Protein 5X9K (pdb70)

Radius of gyration: 19.54 Å; Cα contacts (8 Å, |Δi|>4): 612; chains: 2; bounding box: 58×43×47 Å

Secondary structure (DSSP, 8-state):
-PPPHHHHHHHHHHHHHGGGG--SHHHHTTEEEEEEEEEES--TTS-SEEEHHHHHHHHHHHHHHEEEEEEEEPTT-PPEEETTTTEEEEEEEEEEEETTEEEEEEEEEEEEEPTTSSSEEEEEEEE-HHHHHHHHHHHHHHHHHH-/---HHHHHHHHHHHHHHGGG--SHHHHTTEEEEEEEEEE-GGG---S-EEHHHHHHHHHHHHHHBSS-EEEEPTT---EEETTTTEEEEEEEEEEEETTEEEEEEEEEEEEEPTTSSSEEEEEEEE------TTS--GGGTTS---

Solvent-accessible surface area: 14490 Å² total; per-residue (Å²): 224,96,6,64,74,113,88,0,51,71,10,0,67,66,0,4,38,20,11,46,116,28,58,18,89,21,5,11,74,47,1,10,119,96,4,37,8,80,23,17,4,48,30,113,87,62,79,34,88,51,75,48,159,101,0,74,68,85,13,82,18,33,106,94,47,16,161,71,9,72,8,145,34,47,149,76,21,150,37,5,7,0,75,101,27,45,26,0,2,2,10,0,34,0,85,0,57,5,66,21,37,134,17,86,8,10,25,0,4,18,0,38,0,9,125,127,13,77,50,0,41,20,3,15,37,0,1,2,2,24,37,76,57,54,41,27,133,107,19,125,65,52,102,86,87,183,174,163,4,70,68,95,74,0,32,83,20,0,72,61,1,6,42,12,9,49,118,24,56,14,95,21,6,6,72,65,3,10,123,88,1,36,4,54,5,5,0,64,52,76,68,64,70,52,117,17,78,48,146,96,0,95,67,75,15,76,35,40,94,84,62,16,153,53,5,54,17,114,44,40,147,68,27,121,39,4,7,0,71,109,30,48,30,0,1,3,13,0,30,0,54,0,58,5,108,51,22,72,33,79,20,9,27,0,5,11,0,44,0,19,129,121,5,76,48,0,61,10,0,2,25,0,9,12,4,20,108,65,64,72,100,8,28,31,117,89,11,132,193,57,87,151,109

Structure (mmCIF, N/CA/C/O backbone):
data_5X9K
#
_entry.id   5X9K
#
_cell.length_a   50.589
_cell.length_b   37.423
_cell.length_c   74.777
_cell.angle_alpha   90.00
_cell.angle_beta   107.45
_cell.angle_gamma   90.00
#
_symmetry.space_group_name_H-M   'P 1 21 1'
#
loop_
_entity.id
_entity.type
_entity.pdbx_description
1 polymer 'Austinol synthesis protein H'
2 water water
#
loop_
_atom_site.group_PDB
_atom_site.id
_atom_site.type_symbol
_atom_site.label_atom_id
_atom_site.label_alt_id
_atom_site.label_comp_id
_atom_site.label_asym_id
_atom_site.label_entity_id
_atom_site.label_seq_id
_atom_site.pdbx_PDB_ins_code
_atom_site.Cartn_x
_atom_site.Cartn_y
_atom_site.Cartn_z
_atom_site.occupancy
_atom_site.B_iso_or_equiv
_atom_site.auth_seq_id
_atom_site.auth_comp_id
_atom_site.auth_asym_id
_atom_site.auth_atom_id
_atom_site.pdbx_PDB_model_num
ATOM 1 N N . MET A 1 22 ? 5.810 2.808 70.917 1.00 42.15 1 MET A N 1
ATOM 2 C CA . MET A 1 22 ? 5.808 4.166 70.380 1.00 38.01 1 MET A CA 1
ATOM 3 C C . MET A 1 22 ? 7.084 4.465 69.600 1.00 35.68 1 MET A C 1
ATOM 4 O O . MET A 1 22 ? 8.189 4.193 70.072 1.00 29.26 1 MET A O 1
ATOM 9 N N . PRO A 1 23 ? 6.935 5.031 68.409 1.00 37.39 2 PRO A N 1
ATOM 10 C CA . PRO A 1 23 ? 8.105 5.333 67.578 1.00 32.09 2 PRO A CA 1
ATOM 11 C C . PRO A 1 23 ? 8.945 6.425 68.225 1.00 28.26 2 PRO A C 1
ATOM 12 O O . PRO A 1 23 ? 8.435 7.200 69.049 1.00 27.85 2 PRO A O 1
ATOM 16 N N . PRO A 1 24 ? 10.235 6.503 67.892 1.00 27.41 3 PRO A N 1
ATOM 17 C CA . PRO A 1 24 ? 11.068 7.562 68.472 1.00 24.32 3 PRO A CA 1
ATOM 18 C C . PRO A 1 24 ? 10.555 8.939 68.091 1.00 21.61 3 PRO A C 1
ATOM 19 O O . PRO A 1 24 ? 10.089 9.166 66.973 1.00 22.97 3 PRO A O 1
ATOM 23 N N . THR A 1 25 ? 10.635 9.859 69.036 1.00 21.22 4 THR A N 1
ATOM 24 C CA . THR A 1 25 ? 10.294 11.239 68.756 1.00 22.34 4 THR A CA 1
ATOM 25 C C . THR A 1 25 ? 11.452 11.927 68.048 1.00 22.67 4 THR A C 1
ATOM 26 O O . THR A 1 25 ? 12.581 11.427 68.015 1.00 21.39 4 THR A O 1
ATOM 30 N N . ARG A 1 26 ? 11.161 13.116 67.517 1.00 22.79 5 ARG A N 1
ATOM 31 C CA . ARG A 1 26 ? 12.191 13.947 66.903 1.00 23.26 5 ARG A CA 1
ATOM 32 C C . ARG A 1 26 ? 13.368 14.150 67.858 1.00 24.31 5 ARG A C 1
ATOM 33 O O . ARG A 1 26 ? 14.532 13.984 67.474 1.00 24.09 5 ARG A O 1
ATOM 41 N N . ASP A 1 27 ? 13.070 14.460 69.125 1.00 23.95 6 ASP A N 1
ATOM 42 C CA . ASP A 1 27 ? 14.110 14.654 70.134 1.00 24.47 6 ASP A CA 1
ATOM 43 C C . ASP A 1 27 ? 14.888 13.373 70.410 1.00 21.24 6 ASP A C 1
ATOM 44 O O . ASP A 1 27 ? 16.116 13.410 70.572 1.00 19.56 6 ASP A O 1
ATOM 49 N N . GLU A 1 28 ? 14.195 12.230 70.492 1.00 19.82 7 GLU A N 1
ATOM 50 C CA . GLU A 1 28 ? 14.884 10.968 70.748 1.00 20.17 7 GLU A CA 1
ATOM 51 C C . GLU A 1 28 ? 15.798 10.592 69.592 1.00 20.01 7 GLU A C 1
ATOM 52 O O . GLU A 1 28 ? 16.905 10.070 69.806 1.00 18.61 7 GLU A O 1
ATOM 58 N N . LEU A 1 29 ? 15.340 10.837 68.361 1.00 18.46 8 LEU A N 1
ATOM 59 C CA . LEU A 1 29 ? 16.164 10.568 67.189 1.00 17.00 8 LEU A CA 1
ATOM 60 C C . LEU A 1 29 ? 17.450 11.379 67.215 1.00 18.71 8 LEU A C 1
ATOM 61 O O . LEU A 1 29 ? 18.531 10.852 66.937 1.00 17.86 8 LEU A O 1
ATOM 66 N N . LEU A 1 30 ? 17.343 12.677 67.499 1.00 16.73 9 LEU A N 1
ATOM 67 C CA . LEU A 1 30 ? 18.523 13.537 67.554 1.00 20.44 9 LEU A CA 1
ATOM 68 C C . LEU A 1 30 ? 19.475 13.114 68.666 1.00 19.47 9 LEU A C 1
ATOM 69 O O . LEU A 1 30 ? 20.704 13.201 68.521 1.00 19.02 9 LEU A O 1
ATOM 74 N N . CYS A 1 31 ? 18.919 12.677 69.793 1.00 18.99 10 CYS A N 1
ATOM 75 C CA . CYS A 1 31 ? 19.734 12.247 70.920 1.00 20.86 10 CYS A CA 1
ATOM 76 C C . CYS A 1 31 ? 20.604 11.064 70.530 1.00 17.41 10 CYS A C 1
ATOM 77 O O . CYS A 1 31 ? 21.829 11.086 70.703 1.00 17.63 10 CYS A O 1
ATOM 80 N N . THR A 1 32 ? 19.987 10.033 69.958 1.00 15.59 11 THR A N 1
ATOM 81 C CA . THR A 1 32 ? 20.743 8.851 69.564 1.00 14.94 11 THR A CA 1
ATOM 82 C C . THR A 1 32 ? 21.761 9.178 68.478 1.00 19.45 11 THR A C 1
ATOM 83 O O . THR A 1 32 ? 22.897 8.692 68.516 1.00 16.64 11 THR A O 1
ATOM 87 N N . ALA A 1 33 ? 21.375 10.002 67.509 1.00 15.03 12 ALA A N 1
ATOM 88 C CA . ALA A 1 33 ? 22.313 10.347 66.441 1.00 18.03 12 ALA A CA 1
ATOM 89 C C . ALA A 1 33 ? 23.528 11.078 66.995 1.00 15.70 12 ALA A C 1
ATOM 90 O O . ALA A 1 33 ? 24.674 10.776 66.633 1.00 20.01 12 ALA A O 1
ATOM 92 N N . LEU A 1 34 ? 23.300 12.055 67.871 1.00 18.26 13 LEU A N 1
ATOM 93 C CA . LEU A 1 34 ? 24.411 12.843 68.374 1.00 21.51 13 LEU A CA 1
ATOM 94 C C . LEU A 1 34 ? 25.222 12.105 69.431 1.00 19.69 13 LEU A C 1
ATOM 95 O O . LEU A 1 34 ? 26.408 12.412 69.589 1.00 18.06 13 LEU A O 1
ATOM 100 N N . ASN A 1 35 ? 24.627 11.132 70.143 1.00 17.99 14 ASN A N 1
ATOM 101 C CA . ASN A 1 35 ? 25.435 10.242 70.979 1.00 18.72 14 ASN A CA 1
ATOM 102 C C . ASN A 1 35 ? 26.347 9.368 70.123 1.00 21.46 14 ASN A C 1
ATOM 103 O O . ASN A 1 35 ? 27.510 9.131 70.481 1.00 22.16 14 ASN A O 1
ATOM 108 N N . PHE A 1 36 ? 25.828 8.865 69.001 1.00 18.03 15 PHE A N 1
ATOM 109 C CA . PHE A 1 36 ? 26.661 8.125 68.052 1.00 18.40 15 PHE A CA 1
ATOM 110 C C . PHE A 1 36 ? 27.835 8.969 67.579 1.00 18.31 15 PHE A C 1
ATOM 111 O O . PHE A 1 36 ? 28.989 8.521 67.598 1.00 16.22 15 PHE A O 1
ATOM 119 N N . VAL A 1 37 ? 27.553 10.211 67.174 1.00 18.68 16 VAL A N 1
ATOM 120 C CA . VAL A 1 37 ? 28.580 11.115 66.655 1.00 17.54 16 VAL A CA 1
ATOM 121 C C . VAL A 1 37 ? 29.628 11.419 67.721 1.00 21.58 16 VAL A C 1
ATOM 122 O O . VAL A 1 37 ? 30.833 11.482 67.433 1.00 18.98 16 VAL A O 1
ATOM 126 N N . GLY A 1 38 ? 29.193 11.602 68.969 1.00 18.53 17 GLY A N 1
ATOM 127 C CA . GLY A 1 38 ? 30.102 11.872 70.060 1.00 21.93 17 GLY A CA 1
ATOM 128 C C . GLY A 1 38 ? 31.014 10.720 70.432 1.00 21.78 17 GLY A C 1
ATOM 129 O O . GLY A 1 38 ? 32.020 10.958 71.108 1.00 23.28 17 GLY A O 1
ATOM 130 N N . GLN A 1 39 ? 30.706 9.488 70.010 1.00 19.67 18 GLN A N 1
ATOM 131 C CA . GLN A 1 39 ? 31.567 8.357 70.361 1.00 24.31 18 GLN A CA 1
ATOM 132 C C . GLN A 1 39 ? 32.900 8.374 69.620 1.00 23.57 18 GLN A C 1
ATOM 133 O O . GLN A 1 39 ? 33.868 7.764 70.088 1.00 19.15 18 GLN A O 1
ATOM 139 N N . PHE A 1 40 ? 32.970 9.028 68.462 1.00 20.93 19 PHE A N 1
ATOM 140 C CA . PHE A 1 40 ? 34.195 8.972 67.673 1.00 19.65 19 PHE A CA 1
ATOM 141 C C . PHE A 1 40 ? 35.380 9.565 68.429 1.00 22.42 19 PHE A C 1
ATOM 142 O O . PHE A 1 40 ? 36.522 9.117 68.248 1.00 22.84 19 PHE A O 1
ATOM 150 N N . ALA A 1 41 ? 35.133 10.572 69.265 1.00 19.92 20 ALA A N 1
ATOM 151 C CA . ALA A 1 41 ? 36.213 11.252 69.970 1.00 22.19 20 ALA A CA 1
ATOM 152 C C . ALA A 1 41 ? 36.883 10.373 71.015 1.00 25.01 20 ALA A C 1
ATOM 153 O O . ALA A 1 41 ? 37.986 10.704 71.463 1.00 20.59 20 ALA A O 1
ATOM 155 N N . LYS A 1 42 ? 36.275 9.247 71.382 1.00 21.80 21 LYS A N 1
ATOM 156 C CA . LYS A 1 42 ? 36.880 8.399 72.391 1.00 22.88 21 LYS A CA 1
ATOM 157 C C . LYS A 1 42 ? 38.065 7.624 71.840 1.00 25.88 21 LYS A C 1
ATOM 158 O O . LYS A 1 42 ? 38.902 7.170 72.625 1.00 23.03 21 LYS A O 1
ATOM 164 N N . LEU A 1 43 ? 38.157 7.488 70.513 1.00 23.11 22 LEU A N 1
ATOM 165 C CA . LEU A 1 43 ? 39.251 6.787 69.847 1.00 23.95 22 LEU A CA 1
ATOM 166 C C . LEU A 1 43 ? 39.502 5.425 70.481 1.00 28.43 22 LEU A C 1
ATOM 167 O O . LEU A 1 43 ? 40.647 5.006 70.662 1.00 26.20 22 LEU A O 1
ATOM 172 N N . ASP A 1 44 ? 38.413 4.720 70.809 1.00 26.40 23 ASP A N 1
ATOM 173 C CA . ASP A 1 44 ? 38.491 3.462 71.543 1.00 24.89 23 ASP A CA 1
ATOM 174 C C . ASP A 1 44 ? 37.928 2.288 70.750 1.00 29.47 23 ASP A C 1
ATOM 175 O O . ASP A 1 44 ? 37.777 1.191 71.311 1.00 27.49 23 ASP A O 1
ATOM 180 N N . VAL A 1 45 ? 37.591 2.505 69.472 1.00 26.61 24 VAL A N 1
ATOM 181 C CA . VAL A 1 45 ? 37.066 1.499 68.545 1.00 26.38 24 VAL A CA 1
ATOM 182 C C . VAL A 1 45 ? 35.636 1.091 68.896 1.00 24.29 24 VAL A C 1
ATOM 183 O O . VAL A 1 45 ? 34.726 1.190 68.066 1.00 25.75 24 VAL A O 1
ATOM 187 N N . GLU A 1 46 ? 35.432 0.615 70.123 1.00 26.61 25 GLU A N 1
ATOM 188 C CA . GLU A 1 46 ? 34.204 -0.106 70.436 1.00 23.95 25 GLU A CA 1
ATOM 189 C C . GLU A 1 46 ? 33.023 0.802 70.751 1.00 24.00 25 GLU A C 1
ATOM 190 O O . GLU A 1 46 ? 31.873 0.388 70.578 1.00 23.94 25 GLU A O 1
ATOM 196 N N . SER A 1 47 ? 33.262 2.014 71.245 1.00 24.39 26 SER A N 1
ATOM 197 C CA . SER A 1 47 ? 32.138 2.857 71.630 1.00 25.01 26 SER A CA 1
ATOM 198 C C . SER A 1 47 ? 31.288 3.235 70.425 1.00 26.30 26 SER A C 1
ATOM 199 O O . SER A 1 47 ? 30.057 3.313 70.530 1.00 26.26 26 SER A O 1
ATOM 202 N N . VAL A 1 48 ? 31.926 3.470 69.275 1.00 24.59 27 VAL A N 1
ATOM 203 C CA . VAL A 1 48 ? 31.188 3.703 68.035 1.00 25.62 27 VAL A CA 1
ATOM 204 C C . VAL A 1 48 ? 30.447 2.442 67.616 1.00 21.81 27 VAL A C 1
ATOM 205 O O . VAL A 1 48 ? 29.246 2.474 67.319 1.00 22.38 27 VAL A O 1
ATOM 209 N N . LEU A 1 49 ? 31.151 1.309 67.599 1.00 22.60 28 LEU A N 1
ATOM 210 C CA . LEU A 1 49 ? 30.526 0.062 67.178 1.00 22.06 28 LEU A CA 1
ATOM 211 C C . LEU A 1 49 ? 29.359 -0.310 68.075 1.00 22.30 28 LEU A C 1
ATOM 212 O O . LEU A 1 49 ? 28.417 -0.960 67.617 1.00 20.15 28 LEU A O 1
ATOM 217 N N . SER A 1 50 ? 29.407 0.068 69.354 1.00 21.03 29 SER A N 1
ATOM 218 C CA . SER A 1 50 ? 28.342 -0.322 70.269 1.00 24.16 29 SER A CA 1
ATOM 219 C C . SER A 1 50 ? 27.041 0.429 70.010 1.00 29.37 29 SER A C 1
ATOM 220 O O . SER A 1 50 ? 25.998 0.038 70.545 1.00 24.89 29 SER A O 1
ATOM 223 N N . PHE A 1 51 ? 27.074 1.487 69.208 1.00 18.95 30 PHE A N 1
ATOM 224 C CA . PHE A 1 51 ? 25.872 2.213 68.830 1.00 23.26 30 PHE A CA 1
ATOM 225 C C . PHE A 1 51 ? 25.314 1.775 67.479 1.00 21.27 30 PHE A C 1
ATOM 226 O O . PHE A 1 51 ? 24.340 2.367 67.005 1.00 22.06 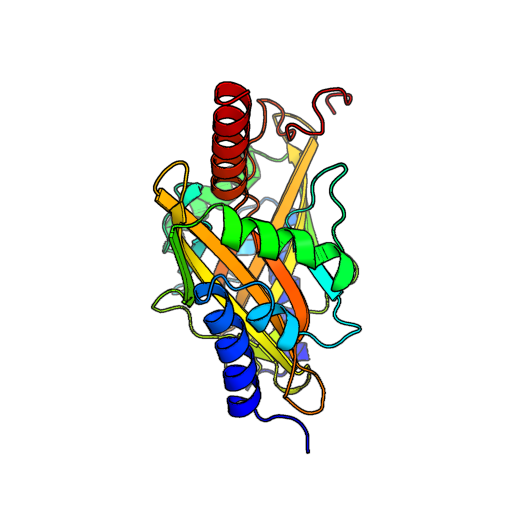30 PHE A O 1
ATOM 234 N N . MET A 1 52 ? 25.899 0.757 66.852 1.00 19.23 31 MET A N 1
ATOM 235 C CA . MET A 1 52 ? 25.417 0.213 65.591 1.00 16.96 31 MET A CA 1
ATOM 236 C C . MET A 1 52 ? 24.757 -1.141 65.844 1.00 21.42 31 MET A C 1
ATOM 237 O O . MET A 1 52 ? 25.316 -1.987 66.554 1.00 19.94 31 MET A O 1
ATOM 242 N N . SER A 1 53 ? 23.551 -1.329 65.306 1.00 18.79 32 SER A N 1
ATOM 243 C CA . SER A 1 53 ? 22.906 -2.625 65.429 1.00 23.37 32 SER A CA 1
ATOM 244 C C . SER A 1 53 ? 23.702 -3.679 64.652 1.00 24.78 32 SER A C 1
ATOM 245 O O . SER A 1 53 ? 24.478 -3.348 63.749 1.00 23.52 32 SER A O 1
ATOM 248 N N . PRO A 1 54 ? 23.569 -4.958 65.022 1.00 23.38 33 PRO A N 1
ATOM 249 C CA . PRO A 1 54 ? 24.333 -6.001 64.302 1.00 22.75 33 PRO A CA 1
ATOM 250 C C . PRO A 1 54 ? 24.130 -5.983 62.789 1.00 22.43 33 PRO A C 1
ATOM 251 O O . PRO A 1 54 ? 25.075 -6.251 62.035 1.00 26.85 33 PRO A O 1
ATOM 255 N N . SER A 1 55 ? 22.925 -5.660 62.326 1.00 23.92 34 SER A N 1
ATOM 256 C CA . SER A 1 55 ? 22.593 -5.642 60.905 1.00 27.50 34 SER A CA 1
ATOM 257 C C . SER A 1 55 ? 22.842 -4.287 60.248 1.00 24.80 34 SER A C 1
ATOM 258 O O . SER A 1 55 ? 22.391 -4.069 59.118 1.00 25.40 34 SER A O 1
ATOM 261 N N . CYS A 1 56 ? 23.536 -3.376 60.926 1.00 24.39 35 CYS A N 1
ATOM 262 C CA . CYS A 1 56 ? 23.720 -2.031 60.394 1.00 21.11 35 CYS A CA 1
ATOM 263 C C . CYS A 1 56 ? 24.437 -2.068 59.051 1.00 23.92 35 CYS A C 1
ATOM 264 O O . CYS A 1 56 ? 25.441 -2.770 58.879 1.00 18.72 35 CYS A O 1
ATOM 267 N N . THR A 1 57 ? 23.907 -1.308 58.096 1.00 20.14 36 THR A N 1
ATOM 268 C CA . THR A 1 57 ? 24.532 -1.101 56.794 1.00 23.05 36 THR A CA 1
ATOM 269 C C . THR A 1 57 ? 25.324 0.198 56.863 1.00 20.51 36 THR A C 1
ATOM 270 O O . THR A 1 57 ? 24.766 1.236 57.228 1.00 22.11 36 THR A O 1
ATOM 274 N N . LEU A 1 58 ? 26.616 0.144 56.546 1.00 16.67 37 LEU A N 1
ATOM 275 C CA . LEU A 1 58 ? 27.409 1.359 56.386 1.00 20.87 37 LEU A CA 1
ATOM 276 C C . LEU A 1 58 ? 27.538 1.662 54.899 1.00 22.78 37 LEU A C 1
ATOM 277 O O . LEU A 1 58 ? 27.959 0.798 54.127 1.00 22.37 37 LEU A O 1
ATOM 282 N N . ARG A 1 59 ? 27.150 2.873 54.496 1.00 16.15 38 ARG A N 1
ATOM 283 C CA . ARG A 1 59 ? 27.215 3.290 53.099 1.00 23.53 38 ARG A CA 1
ATOM 284 C C . ARG A 1 59 ? 28.186 4.454 52.990 1.00 21.58 38 ARG A C 1
ATOM 285 O O . ARG A 1 59 ? 28.053 5.441 53.722 1.00 18.49 38 ARG A O 1
ATOM 293 N N . SER A 1 60 ? 29.135 4.364 52.063 1.00 20.27 39 SER A N 1
ATOM 294 C CA . SER A 1 60 ? 30.195 5.360 51.969 1.00 17.96 39 SER A CA 1
ATOM 295 C C . SER A 1 60 ? 30.268 5.897 50.548 1.00 20.38 39 SER A C 1
ATOM 296 O O . SER A 1 60 ? 30.514 5.134 49.607 1.00 20.26 39 SER A O 1
ATOM 299 N N . PHE A 1 61 ? 30.085 7.198 50.417 1.00 16.75 40 PHE A N 1
ATOM 300 C CA . PHE A 1 61 ? 30.051 7.909 49.139 1.00 17.59 40 PHE A CA 1
ATOM 301 C C . PHE A 1 61 ? 30.988 9.108 49.220 1.00 15.58 40 PHE A C 1
ATOM 302 O O . PHE A 1 61 ? 31.410 9.493 50.307 1.00 14.56 40 PHE A O 1
ATOM 310 N N . PRO A 1 62 ? 31.370 9.689 48.064 1.00 17.40 41 PRO A N 1
ATOM 311 C CA . PRO A 1 62 ? 31.049 9.377 46.666 1.00 19.10 41 PRO A CA 1
ATOM 312 C C . PRO A 1 62 ? 31.531 7.998 46.243 1.00 20.45 41 PRO A C 1
ATOM 313 O O . PRO A 1 62 ? 32.466 7.464 46.850 1.00 22.21 41 PRO A O 1
ATOM 317 N N . SER A 1 63 ? 30.904 7.446 45.209 1.00 26.95 42 SER A N 1
ATOM 318 C CA . SER A 1 63 ? 31.370 6.194 44.623 1.00 31.07 42 SER A CA 1
ATOM 319 C C . SER A 1 63 ? 32.748 6.369 43.995 1.00 33.98 42 SER A C 1
ATOM 320 O O . SER A 1 63 ? 33.042 7.394 43.374 1.00 34.58 42 SER A O 1
ATOM 323 N N . SER A 1 64 ? 33.597 5.358 44.167 1.00 37.02 43 SER A N 1
ATOM 324 C CA . SER A 1 64 ? 34.876 5.288 43.477 1.00 39.03 43 SER A CA 1
ATOM 325 C C . SER A 1 64 ? 35.077 3.865 42.971 1.00 39.84 43 SER A C 1
ATOM 326 O O . SER A 1 64 ? 34.561 2.909 43.557 1.00 38.41 43 SER A O 1
ATOM 329 N N . LEU A 1 65 ? 35.811 3.731 41.865 1.00 39.40 44 LEU A N 1
ATOM 330 C CA . LEU A 1 65 ? 36.018 2.414 41.268 1.00 41.73 44 LEU A CA 1
ATOM 331 C C . LEU A 1 65 ? 36.791 1.501 42.213 1.00 43.66 44 LEU A C 1
ATOM 332 O O . LEU A 1 65 ? 37.755 1.918 42.864 1.00 47.35 44 LEU A O 1
ATOM 337 N N . GLY A 1 66 ? 36.362 0.239 42.279 1.00 44.36 45 GLY A N 1
ATOM 338 C CA . GLY A 1 66 ? 36.954 -0.734 43.170 1.00 42.31 45 GLY A CA 1
ATOM 339 C C . GLY A 1 66 ? 36.584 -0.586 44.631 1.00 46.05 45 GLY A C 1
ATOM 340 O O . GLY A 1 66 ? 36.721 -1.555 45.389 1.00 49.02 45 GLY A O 1
ATOM 341 N N . LYS A 1 67 ? 36.114 0.606 45.063 1.00 43.62 46 LYS A N 1
ATOM 342 C CA . LYS A 1 67 ? 35.724 0.769 46.462 1.00 40.65 46 LYS A CA 1
ATOM 343 C C . LYS A 1 67 ? 34.279 0.323 46.652 1.00 40.18 46 LYS A C 1
ATOM 344 O O . LYS A 1 67 ? 33.398 0.754 45.893 1.00 37.03 46 LYS A O 1
ATOM 350 N N . PRO A 1 68 ? 33.992 -0.535 47.631 1.00 38.29 47 PRO A N 1
ATOM 351 C CA . PRO A 1 68 ? 32.602 -0.938 47.850 1.00 33.77 47 PRO A CA 1
ATOM 352 C C . PRO A 1 68 ? 31.817 0.208 48.463 1.00 32.02 47 PRO A C 1
ATOM 353 O O . PRO A 1 68 ? 32.283 0.878 49.390 1.00 32.45 47 PRO A O 1
ATOM 357 N N . ALA A 1 69 ? 30.628 0.452 47.910 1.00 27.85 48 ALA A N 1
ATOM 358 C CA . ALA A 1 69 ? 29.758 1.465 48.495 1.00 27.07 48 ALA A CA 1
ATOM 359 C C . ALA A 1 69 ? 29.257 1.038 49.864 1.00 28.91 48 ALA A C 1
ATOM 360 O O . ALA A 1 69 ? 29.043 1.891 50.741 1.00 20.69 48 ALA A O 1
ATOM 362 N N . LEU A 1 70 ? 29.083 -0.266 50.075 1.00 21.89 49 LEU A N 1
ATOM 363 C CA . LEU A 1 70 ? 28.432 -0.783 51.272 1.00 28.99 49 LEU A CA 1
ATOM 364 C C . LEU A 1 70 ? 29.395 -1.641 52.084 1.00 28.86 49 LEU A C 1
ATOM 365 O O . LEU A 1 70 ? 30.251 -2.342 51.526 1.00 25.34 49 LEU A O 1
ATOM 370 N N . GLN A 1 71 ? 29.256 -1.570 53.409 1.00 24.42 50 GLN A N 1
ATOM 371 C CA . GLN A 1 71 ? 30.064 -2.352 54.330 1.00 25.45 50 GLN A CA 1
ATOM 372 C C . GLN A 1 71 ? 29.180 -2.857 55.458 1.00 24.37 50 GLN A C 1
ATOM 373 O O . GLN A 1 71 ? 28.207 -2.203 55.848 1.00 24.12 50 GLN A O 1
ATOM 379 N N . THR A 1 72 ? 29.527 -4.037 55.969 1.00 25.61 51 THR A N 1
ATOM 380 C CA . THR A 1 72 ? 28.901 -4.551 57.174 1.00 24.26 51 THR A CA 1
ATOM 381 C C . THR A 1 72 ? 29.563 -3.927 58.393 1.00 24.41 51 THR A C 1
ATOM 382 O O . THR A 1 72 ? 30.656 -3.363 58.317 1.00 24.97 51 THR A O 1
ATOM 386 N N . LYS A 1 73 ? 28.891 -4.049 59.534 1.00 26.20 52 LYS A N 1
ATOM 387 C CA . LYS A 1 73 ? 29.487 -3.589 60.782 1.00 25.63 52 LYS A CA 1
ATOM 388 C C . LYS A 1 73 ? 30.818 -4.292 61.038 1.00 29.56 52 LYS A C 1
ATOM 389 O O . LYS A 1 73 ? 31.800 -3.660 61.460 1.00 25.64 52 LYS A O 1
ATOM 395 N N . GLU A 1 74 ? 30.879 -5.594 60.739 1.00 26.86 53 GLU A N 1
ATOM 396 C CA . GLU A 1 74 ? 32.117 -6.351 60.902 1.00 30.30 53 GLU A CA 1
ATOM 397 C C . GLU A 1 74 ? 33.223 -5.809 60.010 1.00 29.86 53 GLU A C 1
ATOM 398 O O . GLU A 1 74 ? 34.374 -5.677 60.446 1.00 33.51 53 GLU A O 1
ATOM 404 N N . GLU A 1 75 ? 32.896 -5.493 58.755 1.00 25.21 54 GLU A N 1
ATOM 405 C CA . GLU A 1 75 ? 33.889 -4.928 57.845 1.00 26.80 54 GLU A CA 1
ATOM 406 C C . GLU A 1 75 ? 34.356 -3.543 58.290 1.00 29.11 54 GLU A C 1
ATOM 407 O O . GLU A 1 75 ? 35.502 -3.163 58.032 1.00 28.47 54 GLU A O 1
ATOM 413 N N . SER A 1 76 ? 33.504 -2.773 58.956 1.00 30.80 55 SER A N 1
ATOM 414 C CA . SER A 1 76 ? 33.902 -1.410 59.271 1.00 32.19 55 SER A CA 1
ATOM 415 C C . SER A 1 76 ? 34.808 -1.311 60.492 1.00 33.28 55 SER A C 1
ATOM 416 O O . SER A 1 76 ? 35.367 -0.236 60.734 1.00 30.29 55 SER A O 1
ATOM 419 N N . LYS A 1 77 ? 34.974 -2.390 61.263 1.00 32.49 56 LYS A N 1
ATOM 420 C CA . LYS A 1 77 ? 35.766 -2.291 62.489 1.00 30.05 56 LYS A CA 1
ATOM 421 C C . LYS A 1 77 ? 37.202 -1.865 62.202 1.00 34.01 56 LYS A C 1
ATOM 422 O O . LYS A 1 77 ? 37.811 -1.151 63.009 1.00 32.83 56 LYS A O 1
ATOM 428 N N . ALA A 1 78 ? 37.756 -2.282 61.061 1.00 29.24 57 ALA A N 1
ATOM 429 C CA . ALA A 1 78 ? 39.101 -1.851 60.694 1.00 33.72 57 ALA A CA 1
ATOM 430 C C . ALA A 1 78 ? 39.203 -0.331 60.604 1.00 35.04 57 ALA A C 1
ATOM 431 O O . ALA A 1 78 ? 40.241 0.241 60.958 1.00 35.37 57 ALA A O 1
ATOM 433 N N . ASP A 1 79 ? 38.136 0.334 60.135 1.00 30.55 58 ASP A N 1
ATOM 434 C CA . ASP A 1 79 ? 38.147 1.790 60.020 1.00 32.51 58 ASP A CA 1
ATOM 435 C C . ASP A 1 79 ? 38.292 2.446 61.385 1.00 34.52 58 ASP A C 1
ATOM 436 O O . ASP A 1 79 ? 39.061 3.398 61.549 1.00 31.38 58 ASP A O 1
ATOM 441 N N . PHE A 1 80 ? 37.554 1.959 62.381 1.00 29.72 59 PHE A N 1
ATOM 442 C CA . PHE A 1 80 ? 37.672 2.548 63.710 1.00 33.80 59 PHE A CA 1
ATOM 443 C C . PHE A 1 80 ? 38.983 2.152 64.380 1.00 32.68 59 PHE A C 1
ATOM 444 O O . PHE A 1 80 ? 39.515 2.911 65.206 1.00 29.04 59 PHE A O 1
ATOM 452 N N . GLN A 1 81 ? 39.536 0.992 64.016 1.00 31.20 60 GLN A N 1
ATOM 453 C CA . GLN A 1 81 ? 40.869 0.647 64.491 1.00 34.74 60 GLN A CA 1
ATOM 454 C C . GLN A 1 81 ? 41.893 1.651 63.983 1.00 34.00 60 GLN A C 1
ATOM 455 O O . GLN A 1 81 ? 42.803 2.047 64.720 1.00 32.63 60 GLN A O 1
ATOM 461 N N . GLY A 1 82 ? 41.740 2.098 62.733 1.00 33.06 61 GLY A N 1
ATOM 462 C CA . GLY A 1 82 ? 42.669 3.075 62.186 1.00 29.75 61 GLY A CA 1
ATOM 463 C C . GLY A 1 82 ? 42.552 4.432 62.852 1.00 30.55 61 GLY A C 1
ATOM 464 O O . GLY A 1 82 ? 43.561 5.093 63.110 1.00 29.35 61 GLY A O 1
ATOM 465 N N . LEU A 1 83 ? 41.321 4.873 63.134 1.00 31.03 62 LEU A N 1
ATOM 466 C CA . LEU A 1 83 ? 41.137 6.112 63.886 1.00 31.84 62 LEU A CA 1
ATOM 467 C C . LEU A 1 83 ? 41.949 6.088 65.173 1.00 27.95 62 LEU A C 1
ATOM 468 O O . LEU A 1 83 ? 42.680 7.037 65.486 1.00 25.39 62 LEU A O 1
ATOM 473 N N . LYS A 1 84 ? 41.844 4.990 65.923 1.00 27.87 63 LYS A N 1
ATOM 474 C CA . LYS A 1 84 ? 42.581 4.869 67.174 1.00 29.29 63 LYS A CA 1
ATOM 475 C C . LYS A 1 84 ? 44.085 4.939 66.935 1.00 29.61 63 LYS A C 1
ATOM 476 O O . LYS A 1 84 ? 44.803 5.682 67.616 1.00 29.66 63 LYS A O 1
ATOM 482 N N . ASP A 1 85 ? 44.578 4.186 65.952 1.00 27.65 64 ASP A N 1
ATOM 483 C CA . ASP A 1 85 ? 46.018 4.017 65.804 1.00 30.62 64 ASP A CA 1
ATOM 484 C C . ASP A 1 85 ? 46.705 5.277 65.290 1.00 30.64 64 ASP A C 1
ATOM 485 O O . ASP A 1 85 ? 47.883 5.497 65.587 1.00 28.84 64 ASP A O 1
ATOM 490 N N . PHE A 1 86 ? 46.004 6.112 64.530 1.00 26.88 65 PHE A N 1
ATOM 491 C CA . PHE A 1 86 ? 46.647 7.194 63.798 1.00 25.62 65 PHE A CA 1
ATOM 492 C C . PHE A 1 86 ? 46.348 8.583 64.345 1.00 20.95 65 PHE A C 1
ATOM 493 O O . PHE A 1 86 ? 46.893 9.560 63.825 1.00 24.25 65 PHE A O 1
ATOM 501 N N . PHE A 1 87 ? 45.517 8.713 65.375 1.00 23.35 66 PHE A N 1
ATOM 502 C CA . PHE A 1 87 ? 45.133 10.021 65.889 1.00 19.35 66 PHE A CA 1
ATOM 503 C C . PHE A 1 87 ? 45.512 10.172 67.359 1.00 22.91 66 PHE A C 1
ATOM 504 O O . PHE A 1 87 ? 45.259 9.273 68.167 1.00 24.17 66 PHE A O 1
ATOM 512 N N . TYR A 1 88 ? 46.112 11.318 67.698 1.00 21.71 67 TYR A N 1
ATOM 513 C CA . TYR A 1 88 ? 46.261 11.696 69.106 1.00 24.54 67 TYR A CA 1
ATOM 514 C C . TYR A 1 88 ? 44.932 12.165 69.684 1.00 22.69 67 TYR A C 1
ATOM 515 O O . TYR A 1 88 ? 44.608 11.874 70.837 1.00 21.17 67 TYR A O 1
ATOM 524 N N . ASN A 1 89 ? 44.166 12.918 68.906 1.00 19.74 68 ASN A N 1
ATOM 525 C CA . ASN A 1 89 ? 42.817 13.300 69.294 1.00 16.86 68 ASN A CA 1
ATOM 526 C C . ASN A 1 89 ? 42.004 13.482 68.026 1.00 20.12 68 ASN A C 1
ATOM 527 O O . ASN A 1 89 ? 42.550 13.686 66.938 1.00 18.30 68 ASN A O 1
ATOM 532 N N . PHE A 1 90 ? 40.685 13.409 68.173 1.00 19.93 69 PHE A N 1
ATOM 533 C CA . PHE A 1 90 ? 39.806 13.523 67.020 1.00 20.52 69 PHE A CA 1
ATOM 534 C C . PHE A 1 90 ? 38.402 13.782 67.528 1.00 19.55 69 PHE A C 1
ATOM 535 O O . PHE A 1 90 ? 38.025 13.287 68.587 1.00 23.08 69 PHE A O 1
ATOM 543 N N . GLN A 1 91 ? 37.642 14.575 66.785 1.00 16.90 70 GLN A N 1
ATOM 544 C CA . GLN A 1 91 ? 36.277 14.848 67.202 1.00 22.95 70 GLN A CA 1
ATOM 545 C C . GLN A 1 91 ? 35.413 15.078 65.973 1.00 20.37 70 GLN A C 1
ATOM 546 O O . GLN A 1 91 ? 35.861 15.708 65.017 1.00 16.19 70 GLN A O 1
ATOM 552 N N . LEU A 1 92 ? 34.197 14.530 65.989 1.00 15.33 71 LEU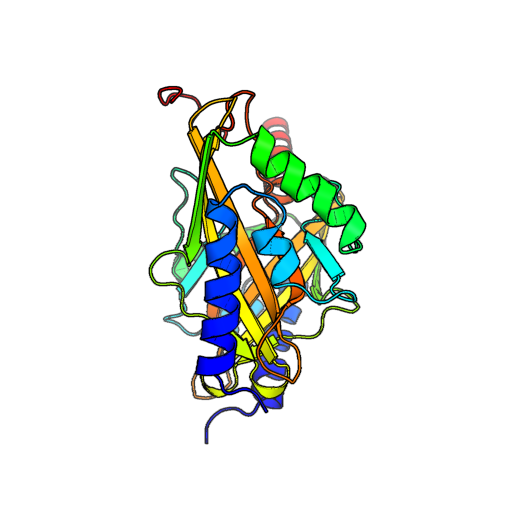 A N 1
ATOM 553 C CA . LEU A 1 92 ? 33.167 14.891 65.022 1.00 17.37 71 LEU A CA 1
ATOM 554 C C . LEU A 1 92 ? 32.209 15.869 65.679 1.00 22.73 71 LEU A C 1
ATOM 555 O O . LEU A 1 92 ? 31.785 15.651 66.817 1.00 17.04 71 LEU A O 1
ATOM 560 N N . ARG A 1 93 ? 31.853 16.929 64.956 1.00 19.08 72 ARG A N 1
ATOM 561 C CA . ARG A 1 93 ? 30.959 17.957 65.467 1.00 19.94 72 ARG A CA 1
ATOM 562 C C . ARG A 1 93 ? 30.024 18.406 64.357 1.00 22.49 72 ARG A C 1
ATOM 563 O O . ARG A 1 93 ? 30.428 18.478 63.196 1.00 18.01 72 ARG A O 1
ATOM 571 N N . VAL A 1 94 ? 28.777 18.713 64.709 1.00 17.17 73 VAL A N 1
ATOM 572 C CA . VAL A 1 94 ? 27.891 19.341 63.738 1.00 18.13 73 VAL A CA 1
ATOM 573 C C . VAL A 1 94 ? 28.402 20.744 63.442 1.00 23.93 73 VAL A C 1
ATOM 574 O O . VAL A 1 94 ? 28.705 21.517 64.360 1.00 20.87 73 VAL A O 1
ATOM 578 N N . LYS A 1 95 ? 28.512 21.079 62.161 1.00 20.00 74 LYS A N 1
ATOM 579 C CA . LYS A 1 95 ? 28.975 22.408 61.780 1.00 24.74 74 LYS A CA 1
ATOM 580 C C . LYS A 1 95 ? 28.050 23.480 62.354 1.00 25.35 74 LYS A C 1
ATOM 581 O O . LYS A 1 95 ? 26.826 23.347 62.324 1.00 25.16 74 LYS A O 1
ATOM 587 N N . ASP A 1 96 ? 28.640 24.534 62.920 1.00 30.03 75 ASP A N 1
ATOM 588 C CA . ASP A 1 96 ? 27.830 25.590 63.518 1.00 31.64 75 ASP A CA 1
ATOM 589 C C . ASP A 1 96 ? 26.944 26.226 62.457 1.00 30.64 75 ASP A C 1
ATOM 590 O O . ASP A 1 96 ? 27.377 26.474 61.326 1.00 32.10 75 ASP A O 1
ATOM 595 N N . GLY A 1 97 ? 25.688 26.466 62.827 1.00 32.20 76 GLY A N 1
ATOM 596 C CA . GLY A 1 97 ? 24.684 26.941 61.901 1.00 34.62 76 GLY A CA 1
ATOM 597 C C . GLY A 1 97 ? 23.985 25.857 61.114 1.00 28.58 76 GLY A C 1
ATOM 598 O O . GLY A 1 97 ? 22.928 26.126 60.521 1.00 29.71 76 GLY A O 1
ATOM 599 N N . ALA A 1 98 ? 24.529 24.637 61.093 1.00 26.84 77 ALA A N 1
ATOM 600 C CA . ALA A 1 98 ? 23.950 23.533 60.325 1.00 28.99 77 ALA A CA 1
ATOM 601 C C . ALA A 1 98 ? 22.905 22.839 61.185 1.00 26.91 77 ALA A C 1
ATOM 602 O O . ALA A 1 98 ? 23.214 21.933 61.962 1.00 22.81 77 ALA A O 1
ATOM 604 N N . GLU A 1 99 ? 21.651 23.252 61.037 1.00 27.13 78 GLU A N 1
ATOM 605 C CA . GLU A 1 99 ? 20.582 22.635 61.817 1.00 27.30 78 GLU A CA 1
ATOM 606 C C . GLU A 1 99 ? 20.320 21.209 61.323 1.00 25.35 78 GLU A C 1
ATOM 607 O O . GLU A 1 99 ? 20.282 20.970 60.109 1.00 25.19 78 GLU A O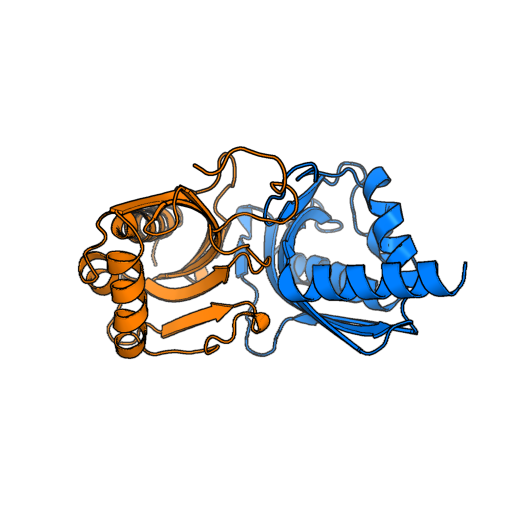 1
ATOM 613 N N . PRO A 1 100 ? 20.169 20.248 62.230 1.00 21.49 79 PRO A N 1
ATOM 614 C CA . PRO A 1 100 ? 19.872 18.876 61.793 1.00 20.96 79 PRO A CA 1
ATOM 615 C C . PRO A 1 100 ? 18.573 18.804 61.012 1.00 22.00 79 PRO A C 1
ATOM 616 O O . PRO A 1 100 ? 17.598 19.498 61.311 1.00 23.63 79 PRO A O 1
ATOM 620 N N . VAL A 1 101 ? 18.571 17.953 59.997 1.00 19.83 80 VAL A N 1
ATOM 621 C CA . VAL A 1 101 ? 17.389 17.649 59.206 1.00 18.41 80 VAL A CA 1
ATOM 622 C C . VAL A 1 101 ? 16.866 16.296 59.668 1.00 18.65 80 VAL A C 1
ATOM 623 O O . VAL A 1 101 ? 17.583 15.285 59.595 1.00 18.34 80 VAL A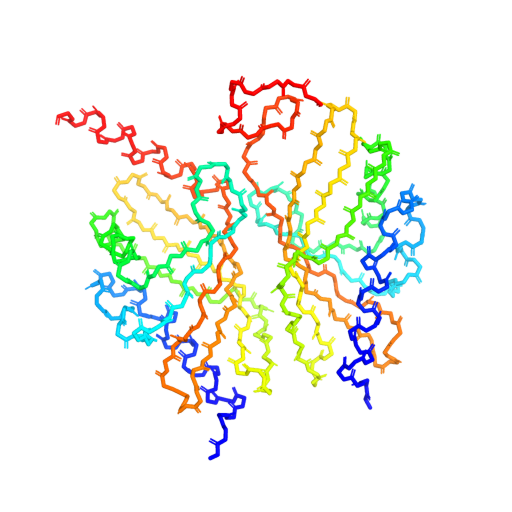 O 1
ATOM 627 N N . ILE A 1 102 ? 15.631 16.265 60.163 1.00 18.23 81 ILE A N 1
ATOM 628 C CA . ILE A 1 102 ? 15.104 15.073 60.812 1.00 15.53 81 ILE A CA 1
ATOM 629 C C . ILE A 1 102 ? 13.851 14.625 60.084 1.00 19.33 81 ILE A C 1
ATOM 630 O O . ILE A 1 102 ? 12.889 15.393 59.955 1.00 21.11 81 ILE A O 1
ATOM 635 N N . ASP A 1 103 ? 13.868 13.380 59.619 1.00 17.12 82 ASP A N 1
ATOM 636 C CA . ASP A 1 103 ? 12.721 12.715 59.013 1.00 15.43 82 ASP A CA 1
ATOM 637 C C . ASP A 1 103 ? 12.176 11.780 60.092 1.00 17.36 82 ASP A C 1
ATOM 638 O O . ASP A 1 103 ? 12.584 10.621 60.207 1.00 17.65 82 ASP A O 1
ATOM 643 N N . GLU A 1 104 ? 11.264 12.306 60.899 1.00 16.74 83 GLU A N 1
ATOM 644 C CA . GLU A 1 104 ? 10.757 11.538 62.036 1.00 19.98 83 GLU A CA 1
ATOM 645 C C . GLU A 1 104 ? 10.097 10.234 61.608 1.00 18.70 83 GLU A C 1
ATOM 646 O O . GLU A 1 104 ? 10.424 9.188 62.192 1.00 19.48 83 GLU A O 1
ATOM 652 N N . PRO A 1 105 ? 9.193 10.209 60.611 1.00 19.83 84 PRO A N 1
ATOM 653 C CA . PRO A 1 105 ? 8.631 8.921 60.175 1.00 22.36 84 PRO A CA 1
ATOM 654 C C . PRO A 1 105 ? 9.681 7.888 59.815 1.00 22.42 84 PRO A C 1
ATOM 655 O O . PRO A 1 105 ? 9.565 6.728 60.222 1.00 23.71 84 PRO A O 1
ATOM 659 N N . ALA A 1 106 ? 10.698 8.278 59.040 1.00 17.82 85 ALA A N 1
ATOM 660 C CA . ALA A 1 106 ? 11.743 7.358 58.605 1.00 20.13 85 ALA A CA 1
ATOM 661 C C . ALA A 1 106 ? 12.800 7.062 59.671 1.00 17.43 85 ALA A C 1
ATOM 662 O O . ALA A 1 106 ? 13.665 6.215 59.426 1.00 18.19 85 ALA A O 1
ATOM 664 N N . ARG A 1 107 ? 12.787 7.764 60.801 1.00 15.11 86 ARG A N 1
ATOM 665 C CA . ARG A 1 107 ? 13.800 7.611 61.854 1.00 15.30 86 ARG A CA 1
ATOM 666 C C . ARG A 1 107 ? 15.190 7.993 61.342 1.00 17.25 86 ARG A C 1
ATOM 667 O O . ARG A 1 107 ? 16.180 7.325 61.636 1.00 19.90 86 ARG A O 1
ATOM 675 N N . LYS A 1 108 ? 15.264 9.079 60.570 1.00 14.13 87 LYS A N 1
ATOM 676 C CA . LYS A 1 108 ? 16.509 9.505 59.937 1.00 17.07 87 LYS A CA 1
ATOM 677 C C . LYS A 1 108 ? 16.894 10.910 60.381 1.00 15.76 87 LYS A C 1
ATOM 678 O O . LYS A 1 108 ? 16.049 11.811 60.477 1.00 16.57 87 LYS A O 1
ATOM 684 N N . VAL A 1 109 ? 18.181 11.083 60.664 1.00 13.46 88 VAL A N 1
ATOM 685 C CA . VAL A 1 109 ? 18.750 12.362 61.048 1.00 15.62 88 VAL A CA 1
ATOM 686 C C . VAL A 1 109 ? 19.867 12.666 60.069 1.00 12.31 88 VAL A C 1
ATOM 687 O O . VAL A 1 109 ? 20.765 11.837 59.876 1.00 15.95 88 VAL A O 1
ATOM 691 N N . VAL A 1 110 ? 19.816 13.842 59.461 1.00 12.21 89 VAL A N 1
ATOM 692 C CA . VAL A 1 110 ? 20.819 14.275 58.490 1.00 12.90 89 VAL A CA 1
ATOM 693 C C . VAL A 1 110 ? 21.660 15.368 59.130 1.00 13.10 89 VAL A C 1
ATOM 694 O O . VAL A 1 110 ? 21.115 16.354 59.648 1.00 12.47 89 VAL A O 1
ATOM 698 N N . LEU A 1 111 ? 22.986 15.207 59.079 1.00 11.36 90 LEU A N 1
ATOM 699 C CA . LEU A 1 111 ? 23.902 16.115 59.758 1.00 10.42 90 LEU A CA 1
ATOM 700 C C . LEU A 1 111 ? 25.027 16.526 58.828 1.00 12.37 90 LEU A C 1
ATOM 701 O O . LEU A 1 111 ? 25.609 15.683 58.143 1.00 13.85 90 LEU A O 1
ATOM 706 N N . HIS A 1 112 ? 25.344 17.820 58.830 1.00 11.63 91 HIS A N 1
ATOM 707 C CA . HIS A 1 112 ? 26.556 18.318 58.193 1.00 16.19 91 HIS A CA 1
ATOM 708 C C . HIS A 1 112 ? 27.656 18.322 59.256 1.00 15.43 91 HIS A C 1
ATOM 709 O O . HIS A 1 112 ? 27.627 19.127 60.195 1.00 14.87 91 HIS A O 1
ATOM 716 N N . ILE A 1 113 ? 28.624 17.411 59.111 1.00 13.75 92 ILE A N 1
ATOM 717 C CA . ILE A 1 113 ? 29.603 17.085 60.142 1.00 14.68 92 ILE A CA 1
ATOM 718 C C . ILE A 1 113 ? 30.980 17.601 59.748 1.00 16.39 92 ILE A C 1
ATOM 719 O O . ILE A 1 113 ? 31.383 17.493 58.584 1.00 14.69 92 ILE A O 1
ATOM 724 N N . GLU A 1 114 ? 31.721 18.099 60.738 1.00 13.65 93 GLU A N 1
ATOM 725 C CA . GLU A 1 114 ? 33.147 18.392 60.616 1.00 15.35 93 GLU A CA 1
ATOM 726 C C . GLU A 1 114 ? 33.930 17.415 61.480 1.00 19.17 93 GLU A C 1
ATOM 727 O O . GLU A 1 114 ? 33.593 17.203 62.647 1.00 16.65 93 GLU A O 1
ATOM 733 N N . GLY A 1 115 ? 34.974 16.808 60.902 1.00 14.93 94 GLY A N 1
ATOM 734 C CA . GLY A 1 115 ? 35.921 15.997 61.648 1.00 15.09 94 GLY A CA 1
ATOM 735 C C . GLY A 1 115 ? 37.275 16.688 61.681 1.00 17.07 94 GLY A C 1
ATOM 736 O O . GLY A 1 115 ? 37.778 17.123 60.648 1.00 17.65 94 GLY A O 1
ATOM 737 N N . LYS A 1 116 ? 37.837 16.821 62.886 1.00 16.45 95 LYS A N 1
ATOM 738 C CA . LYS A 1 116 ? 39.124 17.488 63.062 1.00 19.11 95 LYS A CA 1
ATOM 739 C C . LYS A 1 116 ? 39.923 16.760 64.128 1.00 20.24 95 LYS A C 1
ATOM 740 O O . LYS A 1 116 ? 39.372 16.339 65.145 1.00 19.11 95 LYS A O 1
ATOM 746 N N . GLY A 1 117 ? 41.223 16.625 63.904 1.00 22.10 96 GLY A N 1
ATOM 747 C CA . GLY A 1 117 ? 42.044 15.967 64.901 1.00 19.18 96 GLY A CA 1
ATOM 748 C C . GLY A 1 117 ? 43.507 16.179 64.608 1.00 22.82 96 GLY A C 1
ATOM 749 O O . GLY A 1 117 ? 43.890 16.669 63.542 1.00 19.96 96 GLY A O 1
ATOM 750 N N . ASP A 1 118 ? 44.320 15.790 65.580 1.00 20.82 97 ASP A N 1
ATOM 751 C CA . ASP A 1 118 ? 45.766 15.811 65.444 1.00 21.66 97 ASP A CA 1
ATOM 752 C C . ASP A 1 118 ? 46.230 14.387 65.185 1.00 21.29 97 ASP A C 1
ATOM 753 O O . ASP A 1 118 ? 46.026 13.503 66.023 1.00 21.20 97 ASP A O 1
ATOM 758 N N . SER A 1 119 ? 46.836 14.156 64.026 1.00 18.55 98 SER A N 1
ATOM 759 C CA . SER A 1 119 ? 47.184 12.800 63.647 1.00 18.67 98 SER A CA 1
ATOM 760 C C . SER A 1 119 ? 48.691 12.643 63.526 1.00 19.83 98 SER A C 1
ATOM 761 O O . SER A 1 119 ? 49.455 13.611 63.538 1.00 21.46 98 SER A O 1
ATOM 764 N N . LEU A 1 120 ? 49.086 11.379 63.400 1.00 22.37 99 LEU A N 1
ATOM 765 C CA . LEU A 1 120 ? 50.446 10.943 63.136 1.00 26.74 99 LEU A CA 1
ATOM 766 C C . LEU A 1 120 ? 51.135 11.798 62.077 1.00 27.14 99 LEU A C 1
ATOM 767 O O . LEU A 1 120 ? 52.339 12.065 62.175 1.00 28.85 99 LEU A O 1
ATOM 772 N N . VAL A 1 121 ? 50.383 12.228 61.061 1.00 22.84 100 VAL A N 1
ATOM 773 C CA . VAL A 1 121 ? 50.947 12.974 59.938 1.00 26.29 100 VAL A CA 1
ATOM 774 C C . VAL A 1 121 ? 50.390 14.391 59.934 1.00 28.10 100 VAL A C 1
ATOM 775 O O . VAL A 1 121 ? 50.252 15.015 58.876 1.00 31.91 100 VAL A O 1
ATOM 779 N N . GLY A 1 122 ? 50.079 14.915 61.108 1.00 23.50 101 GLY A N 1
ATOM 780 C CA . GLY A 1 122 ? 49.714 16.305 61.227 1.00 22.92 101 GLY A CA 1
ATOM 781 C C . GLY A 1 122 ? 48.218 16.522 61.311 1.00 25.25 101 GLY A C 1
ATOM 782 O O . GLY A 1 122 ? 47.436 15.609 61.574 1.00 22.45 101 GLY A O 1
ATOM 783 N N . ARG A 1 123 ? 47.827 17.773 61.074 1.00 19.70 102 ARG A N 1
ATOM 784 C CA . ARG A 1 123 ? 46.439 18.186 61.240 1.00 23.45 102 ARG A CA 1
ATOM 785 C C . ARG A 1 123 ? 45.547 17.553 60.174 1.00 22.51 102 ARG A C 1
ATOM 786 O O . ARG A 1 123 ? 45.895 17.512 58.989 1.00 23.65 102 ARG A O 1
ATOM 794 N N . PHE A 1 124 ? 44.390 17.051 60.603 1.00 18.10 103 PHE A N 1
ATOM 795 C CA . PHE A 1 124 ? 43.363 16.545 59.697 1.00 21.02 103 PHE A CA 1
ATOM 796 C C . PHE A 1 124 ? 42.083 17.310 59.975 1.00 21.24 103 PHE A C 1
ATOM 797 O O . PHE A 1 124 ? 41.633 17.371 61.123 1.00 19.14 103 PHE A O 1
ATOM 805 N N . GLU A 1 125 ? 41.524 17.926 58.937 1.00 17.94 104 GLU A N 1
ATOM 806 C CA . GLU A 1 125 ? 40.239 18.599 59.035 1.00 16.52 104 GLU A CA 1
ATOM 807 C C . GLU A 1 125 ? 39.442 18.264 57.786 1.00 22.11 104 GLU A C 1
ATOM 808 O O . GLU A 1 125 ? 39.850 18.596 56.670 1.00 20.03 104 GLU A O 1
ATOM 814 N N . THR A 1 126 ? 38.306 17.604 57.974 1.00 18.19 105 THR A N 1
ATOM 815 C CA . THR A 1 126 ? 37.490 17.153 56.867 1.00 16.80 105 THR A CA 1
ATOM 816 C C . THR A 1 126 ? 36.036 17.429 57.224 1.00 17.25 105 THR A C 1
ATOM 817 O O . THR A 1 126 ? 35.735 17.975 58.291 1.00 18.30 105 THR A O 1
ATOM 821 N N . GLU A 1 127 ? 35.132 17.093 56.312 1.00 13.74 106 GLU A N 1
ATOM 822 C CA . GLU A 1 127 ? 33.708 17.209 56.591 1.00 12.51 106 GLU A CA 1
ATOM 823 C C . GLU A 1 127 ? 32.942 16.112 55.869 1.00 13.42 106 GLU A C 1
ATOM 824 O O . GLU A 1 127 ? 33.466 15.434 54.986 1.00 14.38 106 GLU A O 1
ATOM 830 N N . TYR A 1 128 ? 31.673 15.954 56.261 1.00 11.66 107 TYR A N 1
ATOM 831 C CA . TYR A 1 128 ? 30.814 14.908 55.726 1.00 12.74 107 TYR A CA 1
ATOM 832 C C . TYR A 1 128 ? 29.365 15.358 55.797 1.00 13.59 107 TYR A C 1
ATOM 833 O O . TYR A 1 128 ? 29.012 16.267 56.548 1.00 15.30 107 TYR A O 1
ATOM 842 N N . VAL A 1 129 ? 28.519 14.678 55.032 1.00 13.09 108 VAL A N 1
ATOM 843 C CA . VAL A 1 129 ? 27.098 14.588 55.335 1.00 13.59 108 VAL A CA 1
ATOM 844 C C . VAL A 1 129 ? 26.860 13.186 55.879 1.00 13.24 108 VAL A C 1
ATOM 845 O O . VAL A 1 129 ? 27.199 12.193 55.225 1.00 13.86 108 VAL A O 1
ATOM 849 N N . TYR A 1 130 ? 26.329 13.103 57.092 1.00 11.15 109 TYR A N 1
ATOM 850 C CA . TYR A 1 130 ? 25.879 11.834 57.636 1.00 11.49 109 TYR A CA 1
ATOM 851 C C . TYR A 1 130 ? 24.371 11.767 57.487 1.00 11.18 109 TYR A C 1
ATOM 852 O O . TYR A 1 130 ? 23.671 12.736 57.791 1.00 12.32 109 TYR A O 1
ATOM 861 N N . ILE A 1 131 ? 23.863 10.622 57.051 1.00 12.44 110 ILE A N 1
ATOM 862 C CA . ILE A 1 131 ? 22.431 10.314 57.170 1.00 13.41 110 ILE A CA 1
ATOM 863 C C . ILE A 1 131 ? 22.310 9.076 58.048 1.00 12.54 110 ILE A C 1
ATOM 864 O O . ILE A 1 131 ? 22.690 7.976 57.631 1.00 13.69 110 ILE A O 1
ATOM 869 N N . LEU A 1 132 ? 21.761 9.243 59.251 1.00 13.46 111 LEU A N 1
ATOM 870 C CA . LEU A 1 132 ? 21.695 8.167 60.236 1.00 13.37 111 LEU A CA 1
ATOM 871 C C . LEU A 1 132 ? 20.248 7.723 60.387 1.00 14.96 111 LEU A C 1
ATOM 872 O O . LEU A 1 132 ? 19.379 8.545 60.706 1.00 18.01 111 LEU A O 1
ATOM 877 N N . GLN A 1 133 ? 19.998 6.432 60.146 1.00 17.61 112 GLN A N 1
ATOM 878 C CA . GLN A 1 133 ? 18.700 5.809 60.402 1.00 16.35 112 GLN A CA 1
ATOM 879 C C . GLN A 1 133 ? 18.770 5.082 61.738 1.00 13.56 112 GLN A C 1
ATOM 880 O O . GLN A 1 133 ? 19.627 4.216 61.927 1.00 17.11 112 GLN A O 1
ATOM 886 N N . ILE A 1 134 ? 17.859 5.418 62.648 1.00 17.35 113 ILE A N 1
ATOM 887 C CA . ILE A 1 134 ? 17.839 4.833 63.985 1.00 15.95 113 ILE A CA 1
ATOM 888 C C . ILE A 1 134 ? 16.867 3.657 63.988 1.00 16.94 113 ILE A C 1
ATOM 889 O O . ILE A 1 134 ? 15.897 3.636 63.221 1.00 18.31 113 ILE A O 1
ATOM 894 N N . ASN A 1 135 ? 17.133 2.653 64.830 1.00 18.22 114 ASN A N 1
ATOM 895 C CA . ASN A 1 135 ? 16.218 1.515 64.892 1.00 19.42 114 ASN A CA 1
ATOM 896 C C . ASN A 1 135 ? 14.889 1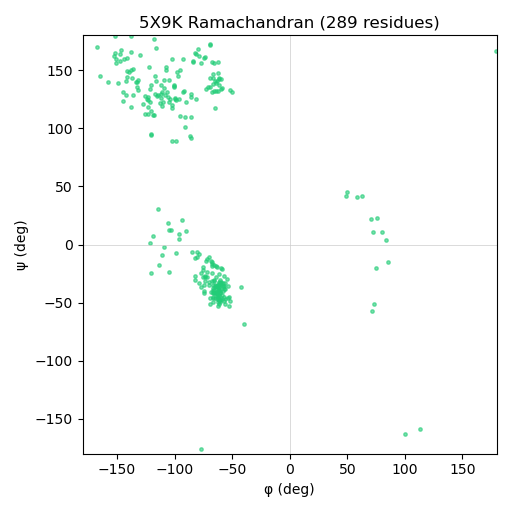.929 65.529 1.00 20.96 114 ASN A C 1
ATOM 897 O O . ASN A 1 135 ? 14.727 3.042 66.036 1.00 20.13 114 ASN A O 1
ATOM 902 N N . GLU A 1 136 ? 13.912 1.013 65.477 1.00 20.83 115 GLU A N 1
ATOM 903 C CA . GLU A 1 136 ? 12.580 1.338 65.993 1.00 26.02 115 GLU A CA 1
ATOM 904 C C . GLU A 1 136 ? 12.625 1.662 67.478 1.00 23.12 115 GLU A C 1
ATOM 905 O O . GLU A 1 136 ? 11.906 2.548 67.950 1.00 24.97 115 GLU A O 1
ATOM 911 N N . GLU A 1 137 ? 13.477 0.960 68.231 1.00 23.90 116 GLU A N 1
ATOM 912 C CA . GLU A 1 137 ? 13.616 1.202 69.664 1.00 26.94 116 GLU A CA 1
ATOM 913 C C . GLU A 1 137 ? 14.226 2.556 69.981 1.00 26.59 116 GLU A C 1
ATOM 914 O O . GLU A 1 137 ? 14.159 2.984 71.134 1.00 22.36 116 GLU A O 1
ATOM 920 N N . GLY A 1 138 ? 14.843 3.223 69.004 1.00 21.98 117 GLY A N 1
ATOM 921 C CA . GLY A 1 138 ? 15.506 4.488 69.265 1.00 22.28 117 GLY A CA 1
ATOM 922 C C . GLY A 1 138 ? 16.837 4.387 69.986 1.00 22.26 117 GLY A C 1
ATOM 923 O O . GLY A 1 138 ? 17.272 5.366 70.597 1.00 24.58 117 GLY A O 1
ATOM 924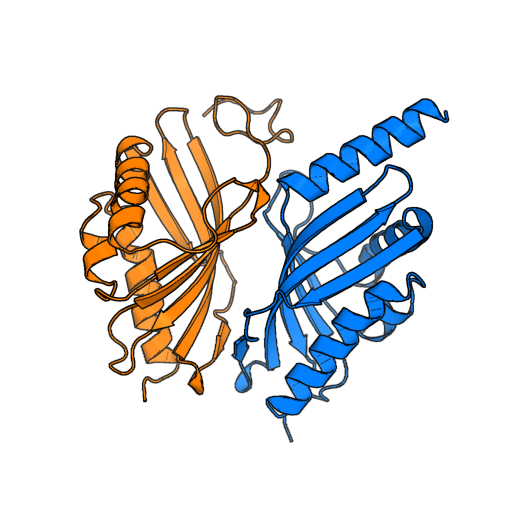 N N . THR A 1 139 ? 17.512 3.236 69.912 1.00 21.68 118 THR A N 1
ATOM 925 C CA . THR A 1 139 ? 18.717 2.987 70.694 1.00 24.82 118 THR A CA 1
ATOM 926 C C . THR A 1 139 ? 19.990 2.848 69.865 1.00 21.51 118 THR A C 1
ATOM 927 O O . THR A 1 139 ? 21.086 2.940 70.432 1.00 19.51 118 THR A O 1
ATOM 931 N N . MET A 1 140 ? 19.886 2.601 68.560 1.00 19.35 119 MET A N 1
ATOM 932 C CA . MET A 1 140 ? 21.081 2.304 67.779 1.00 20.39 119 MET A CA 1
ATOM 933 C C . MET A 1 140 ? 20.924 2.753 66.328 1.00 19.10 119 MET A C 1
ATOM 934 O O . MET A 1 140 ? 19.817 2.906 65.814 1.00 19.02 119 MET A O 1
ATOM 939 N N . VAL A 1 141 ? 22.060 2.994 65.678 1.00 15.38 120 VAL A N 1
ATOM 940 C CA . VAL A 1 141 ? 22.075 3.294 64.251 1.00 14.78 120 VAL A CA 1
ATOM 941 C C . VAL A 1 141 ? 21.996 1.984 63.480 1.00 17.22 120 VAL A C 1
ATOM 942 O O . VAL A 1 141 ? 22.817 1.081 63.687 1.00 17.62 120 VAL A O 1
ATOM 946 N N . GLU A 1 142 ? 21.008 1.871 62.588 1.00 15.44 121 GLU A N 1
ATOM 947 C CA . GLU A 1 142 ? 20.882 0.692 61.736 1.00 16.87 121 GLU A CA 1
ATOM 948 C C . GLU A 1 142 ? 21.177 0.968 60.272 1.00 17.51 121 GLU A C 1
ATOM 949 O O . GLU A 1 142 ? 21.273 0.022 59.490 1.00 18.33 121 GLU A O 1
ATOM 955 N N . ASP A 1 143 ? 21.325 2.227 59.879 1.00 17.76 122 ASP A N 1
ATOM 956 C CA . ASP A 1 143 ? 21.858 2.542 58.560 1.00 20.33 122 ASP A CA 1
ATOM 957 C C . ASP A 1 143 ? 22.696 3.802 58.700 1.00 17.58 122 ASP A C 1
ATOM 958 O O . ASP A 1 143 ? 22.218 4.817 59.206 1.00 17.81 122 ASP A O 1
ATOM 963 N N . PHE A 1 144 ? 23.957 3.714 58.300 1.00 16.42 123 PHE A N 1
ATOM 964 C CA . PHE A 1 144 ? 24.968 4.751 58.513 1.00 16.28 123 PHE A CA 1
ATOM 965 C C . PHE A 1 144 ? 25.453 5.153 57.121 1.00 16.99 123 PHE A C 1
ATOM 966 O O . PHE A 1 144 ? 26.329 4.499 56.550 1.00 14.53 123 PHE A O 1
ATOM 974 N N . PHE A 1 145 ? 24.850 6.214 56.577 1.00 14.38 124 PHE A N 1
ATOM 975 C CA . PHE A 1 145 ? 25.256 6.813 55.306 1.00 15.79 124 PHE A CA 1
ATOM 976 C C . PHE A 1 145 ? 26.257 7.921 55.602 1.00 15.12 124 PHE A C 1
ATOM 977 O O . PHE A 1 145 ? 26.026 8.754 56.483 1.00 13.79 124 PHE A O 1
ATOM 985 N N . GLN A 1 146 ? 27.369 7.928 54.888 1.00 13.77 125 GLN A N 1
ATOM 986 C CA . GLN A 1 146 ? 28.248 9.088 54.936 1.00 12.26 125 GLN A CA 1
ATOM 987 C C . GLN A 1 146 ? 28.655 9.485 53.532 1.00 16.16 125 GLN A C 1
ATOM 988 O O . GLN A 1 146 ? 28.864 8.632 52.665 1.00 15.47 125 GLN A O 1
ATOM 994 N N . PHE A 1 147 ? 28.701 10.789 53.300 1.00 12.38 126 PHE A N 1
ATOM 995 C CA . PHE A 1 147 ? 29.157 11.352 52.038 1.00 13.32 126 PHE A CA 1
ATOM 996 C C . PHE A 1 147 ? 30.372 12.170 52.421 1.00 11.27 126 PHE A C 1
ATOM 997 O O . PHE A 1 147 ? 30.249 13.173 53.134 1.00 12.90 126 PHE A O 1
ATOM 1005 N N . ALA A 1 148 ? 31.544 11.707 51.996 1.00 15.09 127 ALA A N 1
ATOM 1006 C CA . ALA A 1 148 ? 32.803 12.227 52.495 1.00 17.08 127 ALA A CA 1
ATOM 1007 C C . ALA A 1 148 ? 33.318 13.354 51.609 1.00 14.97 127 ALA A C 1
ATOM 1008 O O . ALA A 1 148 ? 32.914 13.513 50.451 1.00 14.24 127 ALA A O 1
ATOM 1010 N N . ASP A 1 149 ? 34.198 14.158 52.197 1.00 13.73 128 ASP A N 1
ATOM 1011 C CA . ASP A 1 149 ? 35.007 15.149 51.485 1.00 14.16 128 ASP A CA 1
ATOM 1012 C C . ASP A 1 149 ? 36.239 14.402 50.985 1.00 12.85 128 ASP A C 1
ATOM 1013 O O . ASP A 1 149 ? 37.242 14.274 51.681 1.00 14.53 128 ASP A O 1
ATOM 1018 N N . SER A 1 150 ? 36.156 13.885 49.762 1.00 14.49 129 SER A N 1
ATOM 1019 C CA . SER A 1 150 ? 37.215 13.008 49.274 1.00 15.26 129 SER A CA 1
ATOM 1020 C C . SER A 1 150 ? 38.549 13.737 49.133 1.00 14.32 129 SER A C 1
ATOM 1021 O O . SER A 1 150 ? 39.609 13.125 49.312 1.00 15.00 129 SER A O 1
ATOM 1024 N N . ALA A 1 151 ? 38.520 15.019 48.759 1.00 12.97 130 ALA A N 1
ATOM 1025 C CA . ALA A 1 151 ? 39.770 15.768 48.620 1.00 14.35 130 ALA A CA 1
ATOM 1026 C C . ALA A 1 151 ? 40.615 15.671 49.889 1.00 17.49 130 ALA A C 1
ATOM 1027 O O . ALA A 1 151 ? 41.784 15.275 49.841 1.00 18.31 130 ALA A O 1
ATOM 1029 N N . THR A 1 152 ? 40.032 15.997 51.049 1.00 18.56 131 THR A N 1
ATOM 1030 C CA . THR A 1 152 ? 40.853 15.965 52.254 1.00 17.52 131 THR A CA 1
ATOM 1031 C C . THR A 1 152 ? 41.075 14.539 52.758 1.00 18.72 131 THR A C 1
ATOM 1032 O O . THR A 1 152 ? 42.152 14.225 53.280 1.00 17.99 131 THR A O 1
ATOM 1036 N N . ARG A 1 153 ? 40.067 13.667 52.649 1.00 15.10 132 ARG A N 1
ATOM 1037 C CA . ARG A 1 153 ? 40.245 12.288 53.088 1.00 20.76 132 ARG A CA 1
ATOM 1038 C C . ARG A 1 153 ? 41.359 11.595 52.311 1.00 21.52 132 ARG A C 1
ATOM 1039 O O . ARG A 1 153 ? 42.221 10.934 52.903 1.00 18.39 132 ARG A O 1
ATOM 1047 N N . ASP A 1 154 ? 41.328 11.692 50.978 1.00 18.36 133 ASP A N 1
ATOM 1048 C CA . ASP A 1 154 ? 42.343 11.015 50.171 1.00 19.07 133 ASP A CA 1
ATOM 1049 C C . ASP A 1 154 ? 43.730 11.613 50.398 1.00 19.40 133 ASP A C 1
ATOM 1050 O O . ASP A 1 154 ? 44.733 10.888 50.397 1.00 22.94 133 ASP A O 1
ATOM 1055 N N . ALA A 1 155 ? 43.809 12.935 50.568 1.00 18.95 134 ALA A N 1
ATOM 1056 C CA . ALA A 1 155 ? 45.099 13.579 50.810 1.00 20.49 134 ALA A CA 1
ATOM 1057 C C . ALA A 1 155 ? 45.721 13.067 52.101 1.00 23.20 134 ALA A C 1
ATOM 1058 O O . ALA A 1 155 ? 46.899 12.686 52.140 1.00 18.57 134 ALA A O 1
ATOM 1060 N N . TRP A 1 156 ? 44.929 13.032 53.169 1.00 21.86 135 TRP A N 1
ATOM 1061 C CA . TRP A 1 156 ? 45.415 12.483 54.424 1.00 18.75 135 TRP A CA 1
ATOM 1062 C C . TRP A 1 156 ? 45.791 11.015 54.269 1.00 22.29 135 TRP A C 1
ATOM 1063 O O . TRP A 1 156 ? 46.782 10.554 54.851 1.00 24.60 135 TRP A O 1
ATOM 1074 N N . GLY A 1 157 ? 45.003 10.260 53.496 1.00 20.64 136 GLY A N 1
ATOM 1075 C CA . GLY A 1 157 ? 45.333 8.863 53.270 1.00 22.24 136 GLY A CA 1
ATOM 1076 C C . GLY A 1 157 ? 46.672 8.694 52.579 1.00 21.46 136 GLY A C 1
ATOM 1077 O O . GLY A 1 157 ? 47.428 7.764 52.878 1.00 22.90 136 GLY A O 1
ATOM 1078 N N . LYS A 1 158 ? 46.985 9.601 51.655 1.00 23.62 137 LYS A N 1
ATOM 1079 C CA . LYS A 1 158 ? 48.279 9.554 50.984 1.00 26.31 137 LYS A CA 1
ATOM 1080 C C . LYS A 1 158 ? 49.415 9.852 51.957 1.00 26.25 137 LYS A C 1
ATOM 1081 O O . LYS A 1 158 ? 50.468 9.207 51.904 1.00 26.33 137 LYS A O 1
ATOM 1087 N N . LYS A 1 159 ? 49.226 10.836 52.843 1.00 24.87 138 LYS A N 1
ATOM 1088 C CA . LYS A 1 159 ? 50.242 11.127 53.849 1.00 24.68 138 LYS A CA 1
ATOM 1089 C C . LYS A 1 159 ? 50.488 9.925 54.754 1.00 25.65 138 LYS A C 1
ATOM 1090 O O . LYS A 1 159 ? 51.642 9.613 55.077 1.00 25.81 138 LYS A O 1
ATOM 1096 N N . ILE A 1 160 ? 49.417 9.233 55.169 1.00 21.63 139 ILE A N 1
ATOM 1097 C CA . ILE A 1 160 ? 49.574 8.033 55.995 1.00 25.47 139 ILE A CA 1
ATOM 1098 C C . ILE A 1 160 ? 50.381 6.971 55.258 1.00 27.71 139 ILE A C 1
ATOM 1099 O O . ILE A 1 160 ? 51.242 6.304 55.846 1.00 29.57 139 ILE A O 1
ATOM 1104 N N . GLU A 1 161 ? 50.126 6.800 53.962 1.00 26.66 140 GLU A N 1
ATOM 1105 C CA . GLU A 1 161 ? 50.898 5.831 53.182 1.00 29.49 140 GLU A CA 1
ATOM 1106 C C . GLU A 1 161 ? 52.359 6.248 53.046 1.00 29.16 140 GLU A C 1
ATOM 1107 O O . GLU A 1 161 ? 53.264 5.417 53.198 1.00 29.30 140 GLU A O 1
ATOM 1113 N N . ALA A 1 162 ? 52.612 7.519 52.725 1.00 27.39 141 ALA A N 1
ATOM 1114 C CA . ALA A 1 162 ? 53.992 7.979 52.618 1.00 28.66 141 ALA A CA 1
ATOM 1115 C C . ALA A 1 162 ? 54.721 7.863 53.953 1.00 31.45 141 ALA A C 1
ATOM 1116 O O . ALA A 1 162 ? 55.928 7.576 53.988 1.00 27.46 141 ALA A O 1
ATOM 1118 N N . HIS A 1 163 ? 54.002 8.092 55.054 1.00 27.87 142 HIS A N 1
ATOM 1119 C CA . HIS A 1 163 ? 54.581 7.968 56.386 1.00 29.68 142 HIS A CA 1
ATOM 1120 C C . HIS A 1 163 ? 55.035 6.538 56.651 1.00 30.94 142 HIS A C 1
ATOM 1121 O O . HIS A 1 163 ? 56.194 6.297 57.011 1.00 31.29 142 HIS A O 1
ATOM 1128 N N . PHE A 1 164 ? 54.132 5.571 56.463 1.00 27.95 143 PHE A N 1
ATOM 1129 C CA . PHE A 1 164 ? 54.484 4.176 56.697 1.00 32.31 143 PHE A CA 1
ATOM 1130 C C . PHE A 1 164 ? 55.510 3.675 55.696 1.00 33.53 143 PHE A C 1
ATOM 1131 O O . PHE A 1 164 ? 56.369 2.862 56.052 1.00 34.86 143 PHE A O 1
ATOM 1139 N N . SER A 1 165 ? 55.448 4.150 54.450 1.00 29.72 144 SER A N 1
ATOM 1140 C CA . SER A 1 165 ? 56.468 3.771 53.480 1.00 32.45 144 SER A CA 1
ATOM 1141 C C . SER A 1 165 ? 57.851 4.232 53.920 1.00 35.82 144 SER A C 1
ATOM 1142 O O . SER A 1 165 ? 58.845 3.537 53.672 1.00 36.72 144 SER A O 1
ATOM 1145 N N . ALA A 1 166 ? 57.933 5.394 54.573 1.00 28.09 145 ALA A N 1
ATOM 1146 C CA . ALA A 1 166 ? 59.210 5.902 55.058 1.00 32.33 145 ALA A CA 1
ATOM 1147 C C . ALA A 1 166 ? 59.700 5.153 56.291 1.00 37.12 145 ALA A C 1
ATOM 1148 O O . ALA A 1 166 ? 60.913 4.995 56.462 1.00 35.67 145 ALA A O 1
ATOM 1150 N N . ARG A 1 167 ? 58.787 4.720 57.172 1.00 36.41 146 ARG A N 1
ATOM 1151 C CA . ARG A 1 167 ? 59.191 3.953 58.350 1.00 42.01 146 ARG A CA 1
ATOM 1152 C C . ARG A 1 167 ? 59.778 2.607 57.951 1.00 48.70 146 ARG A C 1
ATOM 1153 O O . ARG A 1 167 ? 60.774 2.161 58.535 1.00 54.42 146 ARG A O 1
ATOM 1161 N N . ASN A 1 168 ? 59.161 1.945 56.975 1.00 46.81 147 ASN A N 1
ATOM 1162 C CA . ASN A 1 168 ? 59.708 0.737 56.362 1.00 55.75 147 ASN A CA 1
ATOM 1163 C C . ASN A 1 168 ? 59.909 -0.397 57.369 1.00 60.93 147 ASN A C 1
ATOM 1164 O O . ASN A 1 168 ? 59.016 -0.709 58.161 1.00 64.05 147 ASN A O 1
ATOM 1169 N N . PRO B 1 23 ? 0.487 23.799 55.587 1.00 50.98 2 PRO B N 1
ATOM 1170 C CA . PRO B 1 23 ? 1.887 23.537 55.258 1.00 44.91 2 PRO B CA 1
ATOM 1171 C C . PRO B 1 23 ? 2.033 22.575 54.086 1.00 45.89 2 PRO B C 1
ATOM 1172 O O . PRO B 1 23 ? 1.115 21.793 53.820 1.00 42.49 2 PRO B O 1
ATOM 1176 N N . PRO B 1 24 ? 3.167 22.636 53.386 1.00 44.96 3 PRO B N 1
ATOM 1177 C CA . PRO B 1 24 ? 3.406 21.681 52.300 1.00 39.73 3 PRO B CA 1
ATOM 1178 C C . PRO B 1 24 ? 3.476 20.252 52.816 1.00 37.52 3 PRO B C 1
ATOM 1179 O O . PRO B 1 24 ? 4.025 19.977 53.884 1.00 36.29 3 PRO B O 1
ATOM 1183 N N . THR B 1 25 ? 2.906 19.344 52.041 1.00 35.56 4 THR B N 1
ATOM 1184 C CA . THR B 1 25 ? 2.894 17.927 52.352 1.00 37.25 4 THR B CA 1
ATOM 1185 C C . THR B 1 25 ? 4.257 17.312 52.037 1.00 38.15 4 THR B C 1
ATOM 1186 O O . THR B 1 25 ? 5.044 17.855 51.256 1.00 35.58 4 THR B O 1
ATOM 1190 N N . ARG B 1 26 ? 4.550 16.190 52.698 1.00 33.60 5 ARG B N 1
ATOM 1191 C CA . ARG B 1 26 ? 5.664 15.327 52.322 1.00 33.69 5 ARG B CA 1
ATOM 1192 C C . ARG B 1 26 ? 5.801 15.196 50.808 1.00 35.62 5 ARG B C 1
ATOM 1193 O O . ARG B 1 26 ? 6.770 15.692 50.221 1.00 32.86 5 ARG B O 1
ATOM 1201 N N . ASP B 1 27 ? 4.838 14.524 50.164 1.00 37.52 6 ASP B N 1
ATOM 1202 C CA . ASP B 1 27 ? 4.914 14.331 48.717 1.00 37.37 6 ASP B CA 1
ATOM 1203 C C . ASP B 1 27 ? 4.900 15.657 47.967 1.00 35.05 6 ASP B C 1
ATOM 1204 O O . ASP B 1 27 ? 5.422 15.743 46.849 1.00 29.97 6 ASP B O 1
ATOM 1209 N N . GLU B 1 28 ? 4.324 16.698 48.565 1.00 32.38 7 GLU B N 1
ATOM 1210 C CA . GLU B 1 28 ? 4.332 18.021 47.948 1.00 33.44 7 GLU B CA 1
ATOM 1211 C C . GLU B 1 28 ? 5.740 18.613 47.930 1.00 34.35 7 GLU B C 1
ATOM 1212 O O . GLU B 1 28 ? 6.190 19.148 46.906 1.00 31.90 7 GLU B O 1
ATOM 1218 N N . LEU B 1 29 ? 6.449 18.533 49.063 1.00 30.15 8 LEU B N 1
ATOM 1219 C CA . LEU B 1 29 ? 7.851 18.942 49.107 1.00 27.03 8 LEU B CA 1
ATOM 1220 C C . LEU B 1 29 ? 8.694 18.106 48.154 1.00 25.52 8 LEU B C 1
ATOM 1221 O O . LEU B 1 29 ? 9.598 18.627 47.490 1.00 24.41 8 LEU B O 1
ATOM 1226 N N . LEU B 1 30 ? 8.407 16.807 48.069 1.00 26.54 9 LEU B N 1
ATOM 1227 C CA . LEU B 1 30 ? 9.190 15.924 47.213 1.00 25.07 9 LEU B CA 1
ATOM 1228 C C . LEU B 1 30 ? 9.035 16.298 45.740 1.00 26.94 9 LEU B C 1
ATOM 1229 O O . LEU B 1 30 ? 10.027 16.390 45.004 1.00 23.18 9 LEU B O 1
ATOM 1234 N N . CYS B 1 31 ? 7.793 16.527 45.296 1.00 25.97 10 CYS B N 1
ATOM 1235 C CA . CYS B 1 31 ? 7.549 16.891 43.900 1.00 26.81 10 CYS B CA 1
ATOM 1236 C C . CYS B 1 31 ? 8.278 18.172 43.513 1.00 25.61 10 CYS B C 1
ATOM 1237 O O . CYS B 1 31 ? 8.908 18.241 42.447 1.00 28.11 10 CYS B O 1
ATOM 1240 N N . THR B 1 32 ? 8.191 19.203 44.354 1.00 22.83 11 THR B N 1
ATOM 1241 C CA . THR B 1 32 ? 8.902 20.445 44.074 1.00 26.45 11 THR B CA 1
ATOM 1242 C C . THR B 1 32 ? 10.409 20.223 44.024 1.00 28.12 11 THR B C 1
ATOM 1243 O O . THR B 1 32 ? 11.089 20.765 43.147 1.00 21.28 11 THR B O 1
ATOM 1247 N N . ALA B 1 33 ? 10.953 19.444 44.964 1.00 22.67 12 ALA B N 1
ATOM 1248 C CA . ALA B 1 33 ? 12.393 19.204 44.957 1.00 21.07 12 ALA B CA 1
ATOM 1249 C C . ALA B 1 33 ? 12.813 18.484 43.684 1.00 21.00 12 ALA B C 1
ATOM 1250 O O . ALA B 1 33 ? 13.768 18.894 43.016 1.00 22.57 12 ALA B O 1
ATOM 1252 N N . LEU B 1 34 ? 12.110 17.401 43.335 1.00 20.62 13 LEU B N 1
ATOM 1253 C CA . LEU B 1 34 ? 12.493 16.612 42.168 1.00 21.33 13 LEU B CA 1
ATOM 1254 C C . LEU B 1 34 ? 12.328 17.396 40.875 1.00 24.43 13 LEU B C 1
ATOM 1255 O O . LEU B 1 34 ? 13.085 17.180 39.921 1.00 21.92 13 LEU B O 1
ATOM 1260 N N . ASN B 1 35 ? 11.359 18.309 40.820 1.00 25.80 14 ASN B N 1
ATOM 1261 C CA . ASN B 1 35 ? 11.212 19.133 39.626 1.00 27.31 14 ASN B CA 1
ATOM 1262 C C . ASN B 1 35 ? 12.364 20.123 39.499 1.00 25.06 14 ASN B C 1
ATOM 1263 O O . ASN B 1 35 ? 12.810 20.432 38.387 1.00 22.59 14 ASN B O 1
ATOM 1268 N N . PHE B 1 36 ? 12.860 20.625 40.631 1.00 19.96 15 PHE B N 1
ATOM 1269 C CA . PHE B 1 36 ? 14.022 21.506 40.615 1.00 23.02 15 PHE B CA 1
ATOM 1270 C C . PHE B 1 36 ? 15.251 20.775 40.085 1.00 21.73 15 PHE B C 1
ATOM 1271 O O . PHE B 1 36 ? 15.970 21.291 39.218 1.00 18.57 15 PHE B O 1
ATOM 1279 N N . VAL B 1 37 ? 15.491 19.559 40.593 1.00 17.65 16 VAL B N 1
ATOM 1280 C CA . VAL B 1 37 ? 16.576 18.718 40.102 1.00 17.72 16 VAL B CA 1
ATOM 1281 C C . VAL B 1 37 ? 16.422 18.488 38.603 1.00 21.57 16 VAL B C 1
ATOM 1282 O O . VAL B 1 37 ? 17.405 18.480 37.855 1.00 19.74 16 VAL B O 1
ATOM 1286 N N . GLY B 1 38 ? 15.179 18.320 38.143 1.00 22.04 17 GLY B N 1
ATOM 1287 C CA . GLY B 1 38 ? 14.910 18.054 36.742 1.00 20.74 17 GLY B CA 1
ATOM 1288 C C . GLY B 1 38 ? 15.224 19.196 35.801 1.00 23.99 17 GLY B C 1
ATOM 1289 O O . GLY B 1 38 ? 15.370 18.960 34.593 1.00 24.30 17 GLY B O 1
ATOM 1290 N N . GLN B 1 39 ? 15.348 20.422 36.315 1.00 21.39 18 GLN B N 1
ATOM 1291 C CA . GLN B 1 39 ? 15.622 21.569 35.446 1.00 22.43 18 GLN B CA 1
ATOM 1292 C C . GLN B 1 39 ? 17.067 21.622 34.977 1.00 24.24 18 GLN B C 1
ATOM 1293 O O . GLN B 1 39 ? 17.342 22.258 33.954 1.00 22.29 18 GLN B O 1
ATOM 1299 N N . PHE B 1 40 ? 17.991 20.980 35.697 1.00 19.80 19 PHE B N 1
ATOM 1300 C CA . PHE B 1 40 ? 19.411 21.149 35.400 1.00 19.74 19 PHE B CA 1
ATOM 1301 C C . PHE B 1 40 ? 19.776 20.632 34.013 1.00 21.49 19 PHE B C 1
ATOM 1302 O O . PHE B 1 40 ? 20.657 21.191 33.353 1.00 22.61 19 PHE B O 1
ATOM 1310 N N . ALA B 1 41 ? 19.134 19.550 33.573 1.00 19.63 20 ALA B N 1
ATOM 1311 C CA . ALA B 1 41 ? 19.399 18.991 32.251 1.00 21.20 20 ALA B CA 1
ATOM 1312 C C . ALA B 1 41 ? 19.121 19.977 31.129 1.00 24.35 20 ALA B C 1
ATOM 1313 O O . ALA B 1 41 ? 19.639 19.793 30.022 1.00 26.02 20 ALA B O 1
ATOM 1315 N N . LYS B 1 42 ? 18.319 21.011 31.373 1.00 26.35 21 LYS B N 1
ATOM 1316 C CA . LYS B 1 42 ? 18.038 21.954 30.297 1.00 26.84 21 LYS B CA 1
ATOM 1317 C C . LYS B 1 42 ? 19.269 22.758 29.898 1.00 27.32 21 LYS B C 1
ATOM 1318 O O . LYS B 1 42 ? 19.342 23.224 28.754 1.00 29.98 21 LYS B O 1
ATOM 1324 N N . LEU B 1 43 ? 20.238 22.907 30.803 1.00 25.35 22 LEU B N 1
ATOM 1325 C CA . LEU B 1 43 ? 21.486 23.620 30.532 1.00 23.32 22 LEU B CA 1
ATOM 1326 C C . LEU B 1 43 ? 21.208 24.986 29.909 1.00 27.41 22 LEU B C 1
ATOM 1327 O O . LEU B 1 43 ? 21.839 25.395 28.928 1.00 26.15 22 LEU B O 1
ATOM 1332 N N . ASP B 1 44 ? 20.242 25.698 30.495 1.00 27.83 23 ASP B N 1
ATOM 1333 C CA . ASP B 1 44 ? 19.809 26.990 29.981 1.00 28.27 23 ASP B CA 1
ATOM 1334 C C . ASP B 1 44 ? 19.955 28.120 30.989 1.00 30.87 23 ASP B C 1
ATOM 1335 O O . ASP B 1 44 ? 19.556 29.251 30.686 1.00 30.17 23 ASP B O 1
ATOM 1340 N N . VAL B 1 45 ? 20.468 27.831 32.190 1.00 30.25 24 VAL B N 1
ATOM 1341 C CA . VAL B 1 45 ? 20.716 28.801 33.255 1.00 26.48 24 VAL B CA 1
ATOM 1342 C C . VAL B 1 45 ? 19.407 29.255 33.893 1.00 30.47 24 VAL B C 1
ATOM 1343 O O . VAL B 1 45 ? 19.260 29.218 35.122 1.00 26.14 24 VAL B O 1
ATOM 1347 N N . GLU B 1 46 ? 18.441 29.678 33.072 1.00 29.09 25 GLU B N 1
ATOM 1348 C CA . GLU B 1 46 ? 17.285 30.384 33.622 1.00 31.74 25 GLU B CA 1
ATOM 1349 C C . GLU B 1 46 ? 16.212 29.450 34.180 1.00 28.61 25 GLU B C 1
ATOM 1350 O O . GLU B 1 46 ? 15.520 29.825 35.136 1.00 29.66 25 GLU B O 1
ATOM 1356 N N . SER B 1 47 ? 16.053 28.244 33.628 1.00 29.25 26 SER B N 1
ATOM 1357 C CA . SER B 1 47 ? 15.005 27.351 34.121 1.00 26.93 26 SER B CA 1
ATOM 1358 C C . SER B 1 47 ? 15.242 26.966 35.574 1.00 28.07 26 SER B C 1
ATOM 1359 O O . SER B 1 47 ? 14.285 26.809 36.345 1.00 24.04 26 SER B O 1
ATOM 1362 N N . VAL B 1 48 ? 16.508 26.794 35.959 1.00 26.43 27 VAL B N 1
ATOM 1363 C CA . VAL B 1 48 ? 16.841 26.488 37.352 1.00 28.93 27 VAL B CA 1
ATOM 1364 C C . VAL B 1 48 ? 16.573 27.695 38.243 1.00 27.80 27 VAL B C 1
ATOM 1365 O O . VAL B 1 48 ? 15.911 27.587 39.286 1.00 29.12 27 VAL B O 1
ATOM 1369 N N . LEU B 1 49 ? 17.099 28.862 37.852 1.00 29.22 28 LEU B N 1
ATOM 1370 C CA . LEU B 1 49 ? 16.890 30.085 38.620 1.00 27.55 28 LEU B CA 1
ATOM 1371 C C . LEU B 1 49 ? 15.408 30.394 38.812 1.00 28.27 28 LEU B C 1
ATOM 1372 O O . LEU B 1 49 ? 15.021 30.943 39.852 1.00 28.67 28 LEU B O 1
ATOM 1377 N N . SER B 1 50 ? 14.564 30.043 37.834 1.00 26.32 29 SER B N 1
ATOM 1378 C CA . SER B 1 50 ? 13.150 30.405 37.873 1.00 28.05 29 SER B CA 1
ATOM 1379 C C . SER B 1 50 ? 12.375 29.597 38.895 1.00 33.80 29 SER B C 1
ATOM 1380 O O . SER B 1 50 ? 11.229 29.953 39.208 1.00 28.08 29 SER B O 1
ATOM 1383 N N . PHE B 1 51 ? 12.963 28.510 39.397 1.00 27.56 30 PHE B N 1
ATOM 1384 C CA . PHE B 1 51 ? 12.397 27.744 40.492 1.00 32.23 30 PHE B CA 1
ATOM 1385 C C . PHE B 1 51 ? 13.104 28.023 41.811 1.00 27.07 30 PHE B C 1
ATOM 1386 O O . PHE B 1 51 ? 12.900 27.284 42.777 1.00 33.13 30 PHE B O 1
ATOM 1394 N N . MET B 1 52 ? 13.922 29.070 41.869 1.00 29.05 31 MET B N 1
ATOM 1395 C CA . MET B 1 52 ? 14.487 29.602 43.100 1.00 30.66 31 MET B CA 1
ATOM 1396 C C . MET B 1 52 ? 13.819 30.929 43.439 1.00 38.46 31 MET B C 1
ATOM 1397 O O . MET B 1 52 ? 13.345 31.647 42.551 1.00 35.11 31 MET B O 1
ATOM 1402 N N . SER B 1 53 ? 13.792 31.251 44.735 1.00 38.15 32 SER B N 1
ATOM 1403 C CA . SER B 1 53 ? 13.226 32.508 45.197 1.00 35.56 32 SER B CA 1
ATOM 1404 C C . SER B 1 53 ? 14.265 33.621 45.105 1.00 38.74 32 SER B C 1
ATOM 1405 O O . SER B 1 53 ? 15.473 33.360 45.080 1.00 38.58 32 SER B O 1
ATOM 1408 N N . PRO B 1 54 ? 13.822 34.881 45.027 1.00 42.83 33 PRO B N 1
ATOM 1409 C CA . PRO B 1 54 ? 14.792 35.988 44.960 1.00 36.13 33 PRO B CA 1
ATOM 1410 C C . PRO B 1 54 ? 15.732 36.013 46.144 1.00 42.14 33 PRO B C 1
ATOM 1411 O O . PRO B 1 54 ? 16.902 36.398 46.003 1.00 43.35 33 PRO B O 1
ATOM 1415 N N . SER B 1 55 ? 15.250 35.599 47.313 1.00 41.35 34 SER B N 1
ATOM 1416 C CA . SER B 1 55 ? 16.086 35.497 48.496 1.00 43.10 34 SER B CA 1
ATOM 1417 C C . SER B 1 55 ? 16.886 34.206 48.548 1.00 42.05 34 SER B C 1
ATOM 1418 O O . SER B 1 55 ? 17.794 34.106 49.381 1.00 39.99 34 SER B O 1
ATOM 1421 N N . CYS B 1 56 ? 16.580 33.232 47.683 1.00 42.05 35 CYS B N 1
ATOM 1422 C CA . CYS B 1 56 ? 17.203 31.914 47.784 1.00 35.24 35 CYS B CA 1
ATOM 1423 C C . CYS B 1 56 ? 18.717 32.028 47.841 1.00 36.33 35 CYS B C 1
ATOM 1424 O O . CYS B 1 56 ? 19.334 32.749 47.055 1.00 36.64 35 CYS B O 1
ATOM 1427 N N . THR B 1 57 ? 19.317 31.313 48.778 1.00 30.85 36 THR B N 1
ATOM 1428 C CA . THR B 1 57 ? 20.764 31.287 48.905 1.00 31.63 36 THR B CA 1
ATOM 1429 C C . THR B 1 57 ? 21.302 29.937 48.434 1.00 29.38 36 THR B C 1
ATOM 1430 O O . THR B 1 57 ? 20.594 28.926 48.485 1.00 28.23 36 THR B O 1
ATOM 1434 N N . LEU B 1 58 ? 22.536 29.942 47.910 1.00 27.18 37 LEU B N 1
ATOM 1435 C CA . LEU B 1 58 ? 23.236 28.724 47.497 1.00 28.33 37 LEU B CA 1
ATOM 1436 C C . LEU B 1 58 ? 24.418 28.469 48.423 1.00 26.81 37 LEU B C 1
ATOM 1437 O O . LEU B 1 58 ? 25.274 29.341 48.596 1.00 29.58 37 LEU B O 1
ATOM 1442 N N . ARG B 1 59 ? 24.475 27.263 49.003 1.00 23.23 38 ARG B N 1
ATOM 1443 C CA . ARG B 1 59 ? 25.493 26.899 49.987 1.00 18.90 38 ARG B CA 1
ATOM 1444 C C . ARG B 1 59 ? 26.268 25.703 49.438 1.00 20.05 38 ARG B C 1
ATOM 1445 O O . ARG B 1 59 ? 25.696 24.628 49.241 1.00 20.43 38 ARG B O 1
ATOM 1453 N N . SER B 1 60 ? 27.553 25.889 49.161 1.00 19.02 39 SER B N 1
ATOM 1454 C CA . SER B 1 60 ? 28.322 24.909 48.401 1.00 19.80 39 SER B CA 1
ATOM 1455 C C . SER B 1 60 ? 29.422 24.316 49.264 1.00 21.45 39 SER B C 1
ATOM 1456 O O . SER B 1 60 ? 30.251 25.049 49.820 1.00 24.84 39 SER B O 1
ATOM 1459 N N . PHE B 1 61 ? 29.463 22.984 49.317 1.00 19.18 40 PHE B N 1
ATOM 1460 C CA . PHE B 1 61 ? 30.405 22.262 50.149 1.00 14.29 40 PHE B CA 1
ATOM 1461 C C . PHE B 1 61 ? 30.974 21.076 49.377 1.00 13.36 40 PHE B C 1
ATOM 1462 O O . PHE B 1 61 ? 30.443 20.734 48.310 1.00 15.13 40 PHE B O 1
ATOM 1470 N N . PRO B 1 62 ? 32.068 20.440 49.842 1.00 14.43 41 PRO B N 1
ATOM 1471 C CA . PRO B 1 62 ? 32.890 20.746 51.021 1.00 12.38 41 PRO B CA 1
ATOM 1472 C C . PRO B 1 62 ? 33.751 21.979 50.777 1.00 18.83 41 PRO B C 1
ATOM 1473 O O . PRO B 1 62 ? 33.961 22.351 49.606 1.00 18.62 41 PRO B O 1
ATOM 1477 N N . SER B 1 63 ? 34.238 22.582 51.867 1.00 18.56 42 SER B N 1
ATOM 1478 C CA . SER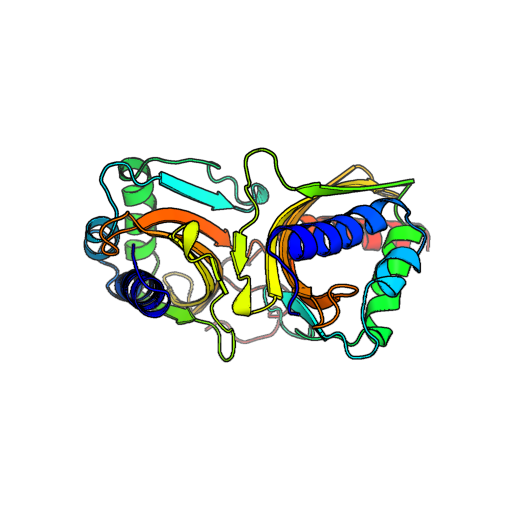 B 1 63 ? 35.073 23.779 51.764 1.00 20.91 42 SER B CA 1
ATOM 1479 C C . SER B 1 63 ? 36.302 23.542 50.902 1.00 21.67 42 SER B C 1
ATOM 1480 O O . SER B 1 63 ? 36.818 24.489 50.297 1.00 24.81 42 SER B O 1
ATOM 1483 N N . SER B 1 64 ? 36.777 22.293 50.825 1.00 15.03 43 SER B N 1
ATOM 1484 C CA . SER B 1 64 ? 37.980 21.973 50.056 1.00 21.10 43 SER B CA 1
ATOM 1485 C C . SER B 1 64 ? 37.869 22.339 48.575 1.00 20.71 43 SER B C 1
ATO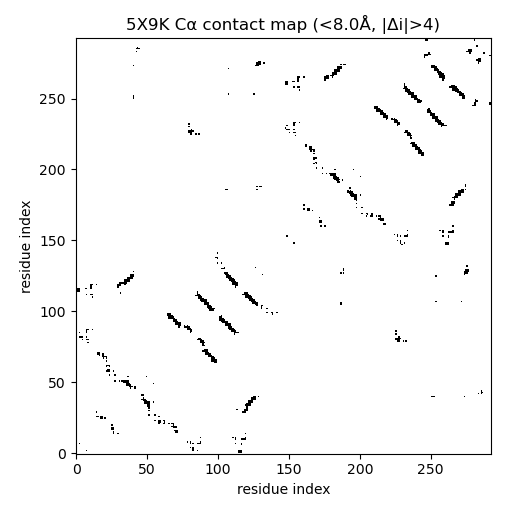M 1486 O O . SER B 1 64 ? 38.895 22.438 47.888 1.00 24.17 43 SER B O 1
ATOM 1489 N N . LEU B 1 65 ? 36.663 22.474 48.045 1.00 18.95 44 LEU B N 1
ATOM 1490 C CA . LEU B 1 65 ? 36.531 22.830 46.643 1.00 19.94 44 LEU B CA 1
ATOM 1491 C C . LEU B 1 65 ? 36.707 24.324 46.403 1.00 24.54 44 LEU B C 1
ATOM 1492 O O . LEU B 1 65 ? 36.722 24.753 45.246 1.00 25.52 44 LEU B O 1
ATOM 1497 N N . GLY B 1 66 ? 36.828 25.126 47.458 1.00 25.01 45 GLY B N 1
ATOM 1498 C CA . GLY B 1 66 ? 37.125 26.534 47.304 1.00 27.36 45 GLY B CA 1
ATOM 1499 C C . GLY B 1 66 ? 35.939 27.426 47.021 1.00 31.24 45 GLY B C 1
ATOM 1500 O O . GLY B 1 66 ? 36.133 28.630 46.811 1.00 33.27 45 GLY B O 1
ATOM 1501 N N . LYS B 1 67 ? 34.720 26.890 47.017 1.00 31.26 46 LYS B N 1
ATOM 1502 C CA . LYS B 1 67 ? 33.549 27.714 46.780 1.00 34.56 46 LYS B CA 1
ATOM 1503 C C . LYS B 1 67 ? 33.093 28.384 48.073 1.00 38.26 46 LYS B C 1
ATOM 1504 O O . LYS B 1 67 ? 33.417 27.929 49.175 1.00 36.20 46 LYS B O 1
ATOM 1510 N N . PRO B 1 68 ? 32.347 29.479 47.964 1.00 39.74 47 PRO B N 1
ATOM 1511 C CA . PRO B 1 68 ? 31.808 30.119 49.165 1.00 34.45 47 PRO B CA 1
ATOM 1512 C C . PRO B 1 68 ? 30.781 29.237 49.857 1.00 32.57 47 PRO B C 1
ATOM 1513 O O . PRO B 1 68 ? 29.982 28.545 49.221 1.00 32.24 47 PRO B O 1
ATOM 1517 N N . ALA B 1 69 ? 30.798 29.289 51.188 1.00 31.70 48 ALA B N 1
ATOM 1518 C CA . ALA B 1 69 ? 29.763 28.617 51.958 1.00 27.74 48 ALA B CA 1
ATOM 1519 C C . ALA B 1 69 ? 28.391 29.241 51.732 1.00 27.96 48 ALA B C 1
ATOM 1520 O O . ALA B 1 69 ? 27.367 28.609 52.025 1.00 24.31 48 ALA B O 1
ATOM 1522 N N . LEU B 1 70 ? 28.349 30.464 51.210 1.00 27.26 49 LEU B N 1
ATOM 1523 C CA . LEU B 1 70 ? 27.106 31.193 51.006 1.00 26.62 49 LEU B CA 1
ATOM 1524 C C . LEU B 1 70 ? 27.258 32.014 49.740 1.00 29.13 49 LEU B C 1
ATOM 1525 O O . LEU B 1 70 ? 28.265 32.704 49.570 1.00 29.91 49 LEU B O 1
ATOM 1530 N N . GLN B 1 71 ? 26.278 31.946 48.855 1.00 27.24 50 GLN B N 1
ATOM 1531 C CA . GLN B 1 71 ? 26.314 32.876 47.745 1.00 33.95 50 GLN B CA 1
ATOM 1532 C C . GLN B 1 71 ? 24.896 33.224 47.341 1.00 28.85 50 GLN B C 1
ATOM 1533 O O . GLN B 1 71 ? 23.939 32.505 47.637 1.00 30.65 50 GLN B O 1
ATOM 1539 N N . THR B 1 72 ? 24.775 34.369 46.684 1.00 35.38 51 THR B N 1
ATOM 1540 C CA . THR B 1 72 ? 23.477 34.881 46.300 1.00 30.52 51 THR B CA 1
ATOM 1541 C C . THR B 1 72 ? 22.978 34.153 45.060 1.00 31.20 51 THR B C 1
ATOM 1542 O O . THR B 1 72 ? 23.741 33.502 44.341 1.00 32.06 51 THR B O 1
ATOM 1546 N N . LYS B 1 73 ? 21.673 34.260 44.822 1.00 31.89 52 LYS B N 1
ATOM 1547 C CA . LYS B 1 73 ? 21.111 33.747 43.580 1.00 34.91 52 LYS B CA 1
ATOM 1548 C C . LYS B 1 73 ? 21.803 34.364 42.368 1.00 32.66 52 LYS B C 1
ATOM 1549 O O . LYS B 1 73 ? 22.050 33.679 41.367 1.00 30.32 52 LYS B O 1
ATOM 1555 N N . GLU B 1 74 ? 22.142 35.654 42.453 1.00 31.80 53 GLU B N 1
ATOM 1556 C CA . GLU B 1 74 ? 22.833 36.323 41.350 1.00 34.40 53 GLU B CA 1
ATOM 1557 C C . GLU B 1 74 ? 24.235 35.763 41.155 1.00 33.58 53 GLU B C 1
ATOM 1558 O O . GLU B 1 74 ? 24.661 35.517 40.020 1.00 28.14 53 GLU B O 1
ATOM 1564 N N . GLU B 1 75 ? 24.982 35.581 42.249 1.00 32.21 54 GLU B N 1
ATOM 1565 C CA . GLU B 1 75 ? 26.315 34.987 42.138 1.00 32.54 54 GLU B CA 1
ATOM 1566 C C . GLU B 1 75 ? 26.252 33.588 41.543 1.00 29.86 54 GLU B C 1
ATOM 1567 O O . GLU B 1 75 ? 27.178 33.168 40.836 1.00 31.83 54 GLU B O 1
ATOM 1573 N N . SER B 1 76 ? 25.169 32.857 41.819 1.00 29.27 55 SER B N 1
ATOM 1574 C CA . SER B 1 76 ? 25.027 31.477 41.365 1.00 32.40 55 SER B CA 1
ATOM 1575 C C . SER B 1 76 ? 24.737 31.378 39.873 1.00 33.06 55 SER B C 1
ATOM 1576 O O . SER B 1 76 ? 25.069 30.359 39.250 1.00 27.79 55 SER B O 1
ATOM 1579 N N . LYS B 1 77 ? 24.105 32.399 39.284 1.00 28.07 56 LYS B N 1
ATOM 1580 C CA . LYS B 1 77 ? 23.889 32.378 37.840 1.00 30.64 56 LYS B CA 1
ATOM 1581 C C . LYS B 1 77 ? 25.200 32.180 37.096 1.00 29.64 56 LYS B C 1
ATOM 1582 O O . LYS B 1 77 ? 25.214 31.580 36.016 1.00 31.75 56 LYS B O 1
ATOM 1588 N N . ALA B 1 78 ? 26.313 32.640 37.678 1.00 32.57 57 ALA B N 1
ATOM 1589 C CA . ALA B 1 78 ? 27.622 32.426 37.068 1.00 35.45 57 ALA B CA 1
ATOM 1590 C C . ALA B 1 78 ? 27.965 30.942 36.983 1.00 31.00 57 ALA B C 1
ATOM 1591 O O . ALA B 1 78 ? 28.485 30.478 35.963 1.00 32.56 57 ALA B O 1
ATOM 1593 N N . ASP B 1 79 ? 27.691 30.180 38.045 1.00 33.47 58 ASP B N 1
ATOM 1594 C CA . ASP B 1 79 ? 28.049 28.766 38.023 1.00 32.92 58 ASP B CA 1
ATOM 1595 C C . ASP B 1 79 ? 27.116 27.969 37.125 1.00 30.63 58 ASP B C 1
ATOM 1596 O O . ASP B 1 79 ? 27.538 26.979 36.512 1.00 28.19 58 ASP B O 1
ATOM 1601 N N . PHE B 1 80 ? 25.854 28.384 37.022 1.00 25.12 59 PHE B N 1
ATOM 1602 C CA . PHE B 1 80 ? 24.959 27.720 36.082 1.00 24.09 59 PHE B CA 1
ATOM 1603 C C . PHE B 1 80 ? 25.348 28.037 34.647 1.00 25.50 59 PHE B C 1
ATOM 1604 O O . PHE B 1 80 ? 25.185 27.192 33.760 1.00 26.19 59 PHE B O 1
ATOM 1612 N N . GLN B 1 81 ? 25.886 29.235 34.404 1.00 25.58 60 GLN B N 1
ATOM 1613 C CA . GLN B 1 81 ? 26.441 29.525 33.087 1.00 27.86 60 GLN B CA 1
ATOM 1614 C C . GLN B 1 81 ? 27.675 28.668 32.831 1.00 27.40 60 GLN B C 1
ATOM 1615 O O . GLN B 1 81 ? 27.879 28.173 31.714 1.00 27.91 60 GLN B O 1
ATOM 1621 N N . GLY B 1 82 ? 28.501 28.475 33.860 1.00 25.98 61 GLY B N 1
ATOM 1622 C CA . GLY B 1 82 ? 29.605 27.538 33.739 1.00 26.18 61 GLY B CA 1
ATOM 1623 C C . GLY B 1 82 ? 29.132 26.145 33.380 1.00 24.20 61 GLY B C 1
ATOM 1624 O O . GLY B 1 82 ? 29.679 25.498 32.486 1.00 22.77 61 GLY B O 1
ATOM 1625 N N . LEU B 1 83 ? 28.082 25.673 34.059 1.00 22.48 62 LEU B N 1
ATOM 1626 C CA . LEU B 1 83 ? 27.544 24.353 33.749 1.00 23.94 62 LEU B CA 1
ATOM 1627 C C . LEU B 1 83 ? 27.155 24.252 32.276 1.00 24.46 62 LEU B C 1
ATOM 1628 O O . LEU B 1 83 ? 27.492 23.274 31.594 1.00 20.58 62 LEU B O 1
ATOM 1633 N N . LYS B 1 84 ? 26.445 25.266 31.773 1.00 20.14 63 LYS B N 1
ATOM 1634 C CA . LYS B 1 84 ? 26.020 25.289 30.377 1.00 23.66 63 LYS B CA 1
ATOM 1635 C C . LYS B 1 84 ? 27.209 25.215 29.428 1.00 22.81 63 LYS B C 1
ATOM 1636 O O . LYS B 1 84 ? 27.159 24.499 28.423 1.00 23.05 63 LYS B O 1
ATOM 1642 N N . ASP B 1 85 ? 28.277 25.963 29.712 1.00 23.29 64 ASP B N 1
ATOM 1643 C CA . ASP B 1 85 ? 29.418 25.984 28.802 1.00 24.74 64 ASP B CA 1
ATOM 1644 C C . ASP B 1 85 ? 30.252 24.715 28.903 1.00 25.46 64 ASP B C 1
ATOM 1645 O O . ASP B 1 85 ? 30.884 24.311 27.917 1.00 23.75 64 ASP B O 1
ATOM 1650 N N . PHE B 1 86 ? 30.248 24.063 30.076 1.00 21.96 65 PHE B N 1
ATOM 1651 C CA . PHE B 1 86 ? 31.067 22.872 30.280 1.00 20.45 65 PHE B CA 1
ATOM 1652 C C . PHE B 1 86 ? 30.448 21.622 29.664 1.00 22.91 65 PHE B C 1
ATOM 1653 O O . PHE B 1 86 ? 31.181 20.733 29.215 1.00 22.10 65 PHE B O 1
ATOM 1661 N N . PHE B 1 87 ? 29.120 21.520 29.635 1.00 21.81 66 PHE B N 1
ATOM 1662 C CA . PHE B 1 87 ? 28.449 20.294 29.219 1.00 18.48 66 PHE B CA 1
ATOM 1663 C C . PHE B 1 87 ? 27.772 20.456 27.866 1.00 22.83 66 PHE B C 1
ATOM 1664 O O . PHE B 1 87 ? 27.062 21.440 27.631 1.00 21.78 66 PHE B O 1
ATOM 1672 N N . TYR B 1 88 ? 27.956 19.452 27.004 1.00 20.73 67 TYR B N 1
ATOM 1673 C CA . TYR B 1 88 ? 27.101 19.312 25.830 1.00 25.55 67 TYR B CA 1
ATOM 1674 C C . TYR B 1 88 ? 25.726 18.801 26.226 1.00 24.40 67 TYR B C 1
ATOM 1675 O O . TYR B 1 88 ? 24.703 19.269 25.713 1.00 22.41 67 TYR B O 1
ATOM 1684 N N . ASN B 1 89 ? 25.691 17.833 27.138 1.00 22.58 68 ASN B N 1
ATOM 1685 C CA . ASN B 1 89 ? 24.457 17.333 27.711 1.00 20.53 68 ASN B CA 1
ATOM 1686 C C . ASN B 1 89 ? 24.747 17.004 29.169 1.00 22.71 68 ASN B C 1
ATOM 1687 O O . ASN B 1 89 ? 25.901 16.810 29.557 1.00 18.83 68 ASN B O 1
ATOM 1692 N N . PHE B 1 90 ? 23.690 16.942 29.973 1.00 22.67 69 PHE B N 1
ATOM 1693 C CA . PHE B 1 90 ? 23.874 16.738 31.405 1.00 20.42 69 PHE B CA 1
ATOM 1694 C C . PHE B 1 90 ? 22.584 16.176 31.978 1.00 21.90 69 PHE B C 1
ATOM 1695 O O . PHE B 1 90 ? 21.493 16.580 31.573 1.00 23.59 69 PHE B O 1
ATOM 1703 N N . GLN B 1 91 ? 22.711 15.218 32.893 1.00 23.14 70 GLN B N 1
ATOM 1704 C CA . GLN B 1 91 ? 21.545 14.646 33.557 1.00 22.70 70 GLN B CA 1
ATOM 1705 C C . GLN B 1 91 ? 21.789 14.612 35.059 1.00 22.36 70 GLN B C 1
ATOM 1706 O O . GLN B 1 91 ? 22.857 14.188 35.500 1.00 20.51 70 GLN B O 1
ATOM 1712 N N . LEU B 1 92 ? 20.803 15.060 35.833 1.00 20.90 71 LEU B N 1
ATOM 1713 C CA . LEU B 1 92 ? 20.797 14.942 37.286 1.00 19.64 71 LEU B CA 1
ATOM 1714 C C . LEU B 1 92 ? 19.662 14.014 37.675 1.00 20.30 71 LEU B C 1
ATOM 1715 O O . LEU B 1 92 ? 18.522 14.216 37.236 1.00 20.19 71 LEU B O 1
ATOM 1720 N N . ARG B 1 93 ? 19.973 13.011 38.490 1.00 16.42 72 ARG B N 1
ATOM 1721 C CA . ARG B 1 93 ? 18.990 12.031 38.927 1.00 21.51 72 ARG B CA 1
ATOM 1722 C C . ARG B 1 93 ? 19.238 11.690 40.378 1.00 17.56 72 ARG B C 1
ATOM 1723 O O . ARG B 1 93 ? 20.383 11.671 40.834 1.00 22.32 72 ARG B O 1
ATOM 1731 N N . VAL B 1 94 ? 18.158 11.363 41.086 1.00 18.47 73 VAL B N 1
ATOM 1732 C CA . VAL B 1 94 ? 18.337 10.699 42.369 1.00 20.15 73 VAL B CA 1
ATOM 1733 C C . VAL B 1 94 ? 19.020 9.364 42.129 1.00 21.72 73 VAL B C 1
ATOM 1734 O O . VAL B 1 94 ? 18.622 8.595 41.239 1.00 22.82 73 VAL B O 1
ATOM 1738 N N . LYS B 1 95 ? 20.061 9.086 42.909 1.00 18.54 74 LYS B N 1
ATOM 1739 C CA . LYS B 1 95 ? 20.830 7.862 42.728 1.00 25.14 74 LYS B CA 1
ATOM 1740 C C . LYS B 1 95 ? 19.953 6.669 43.071 1.00 31.51 74 LYS B C 1
ATOM 1741 O O . LYS B 1 95 ? 19.194 6.714 44.041 1.00 29.87 74 LYS B O 1
ATOM 1747 N N . ASP B 1 96 ? 20.040 5.614 42.259 1.00 34.97 75 ASP B N 1
ATOM 1748 C CA . ASP B 1 96 ? 19.123 4.481 42.357 1.00 38.31 75 ASP B CA 1
ATOM 1749 C C . ASP B 1 96 ? 19.011 3.955 43.781 1.00 41.84 75 ASP B C 1
ATOM 1750 O O . ASP B 1 96 ? 20.019 3.730 44.461 1.00 56.35 75 ASP B O 1
ATOM 1755 N N . GLY B 1 97 ? 17.764 3.776 44.222 1.00 35.42 76 GLY B N 1
ATOM 1756 C CA . GLY B 1 97 ? 17.479 3.236 45.531 1.00 38.96 76 GLY B CA 1
ATOM 1757 C C . GLY B 1 97 ? 17.758 4.165 46.695 1.00 36.30 76 GLY B C 1
ATOM 1758 O O . GLY B 1 97 ? 17.748 3.703 47.842 1.00 35.98 76 GLY B O 1
ATOM 1759 N N . ALA B 1 98 ? 18.021 5.451 46.450 1.00 28.16 77 ALA B N 1
ATOM 1760 C CA . ALA B 1 98 ? 18.260 6.411 47.536 1.00 28.37 77 ALA B CA 1
ATOM 1761 C C . ALA B 1 98 ? 16.935 7.051 47.927 1.00 27.07 77 ALA B C 1
ATOM 1762 O O . ALA B 1 98 ? 16.448 7.970 47.261 1.00 25.07 77 ALA B O 1
ATOM 1764 N N . GLU B 1 99 ? 16.355 6.583 49.022 1.00 29.24 78 GLU B N 1
ATOM 1765 C CA . GLU B 1 99 ? 15.085 7.135 49.466 1.00 26.38 78 GLU B CA 1
ATOM 1766 C C . GLU B 1 99 ? 15.264 8.596 49.892 1.00 23.05 78 GLU B C 1
ATOM 1767 O O . GLU B 1 99 ? 16.198 8.911 50.638 1.00 25.80 78 GLU B O 1
ATOM 1773 N N . PRO B 1 100 ? 14.408 9.510 49.436 1.00 22.98 79 PRO B N 1
ATOM 1774 C CA . PRO B 1 100 ? 14.521 10.904 49.889 1.00 21.37 79 PRO B CA 1
ATOM 1775 C C . PRO B 1 100 ? 14.306 10.995 51.389 1.00 20.86 79 PRO B C 1
ATOM 1776 O O . PRO B 1 100 ? 13.557 10.215 51.981 1.00 20.61 79 PRO B O 1
ATOM 1780 N N . VAL B 1 101 ? 14.994 11.944 52.009 1.00 17.82 80 VAL B N 1
ATOM 1781 C CA . VAL B 1 101 ? 14.865 12.192 53.438 1.00 18.67 80 VAL B CA 1
ATOM 1782 C C . VAL B 1 101 ? 14.177 13.534 53.597 1.00 18.97 80 VAL B C 1
ATOM 1783 O O . VAL B 1 101 ? 14.700 14.565 53.155 1.00 15.59 80 VAL B O 1
ATOM 1787 N N . ILE B 1 102 ? 13.013 13.532 54.240 1.00 17.45 81 ILE B N 1
ATOM 1788 C CA . ILE B 1 102 ? 12.122 14.683 54.218 1.00 18.13 81 ILE B CA 1
ATOM 1789 C C . ILE B 1 102 ? 11.847 15.120 55.650 1.00 18.76 81 ILE B C 1
ATOM 1790 O O . ILE B 1 102 ? 11.285 14.353 56.439 1.00 16.90 81 ILE B O 1
ATOM 1795 N N . ASP B 1 103 ? 12.239 16.345 55.979 1.00 16.99 82 ASP B N 1
ATOM 1796 C CA . ASP B 1 103 ? 11.894 16.976 57.255 1.00 18.36 82 ASP B CA 1
ATOM 1797 C C . ASP B 1 103 ? 10.702 17.875 56.939 1.00 19.25 82 ASP B C 1
ATOM 1798 O O . ASP B 1 103 ? 10.859 19.044 56.592 1.00 20.95 82 ASP B O 1
ATOM 1803 N N . GLU B 1 104 ? 9.503 17.301 57.046 1.00 20.32 83 GLU B N 1
ATOM 1804 C CA . GLU B 1 104 ? 8.288 18.024 56.662 1.00 24.82 83 GLU B CA 1
ATOM 1805 C C . GLU B 1 104 ? 8.126 19.349 57.398 1.00 23.37 83 GLU B C 1
ATOM 1806 O O . GLU B 1 104 ? 7.948 20.378 56.721 1.00 25.10 83 GLU B O 1
ATOM 1812 N N . PRO B 1 105 ? 8.210 19.424 58.739 1.00 23.20 84 PRO B N 1
ATOM 1813 C CA . PRO B 1 105 ? 8.039 20.731 59.403 1.00 25.95 84 PRO B CA 1
ATOM 1814 C C . PRO B 1 105 ? 9.057 21.780 58.982 1.00 25.74 84 PRO B C 1
ATOM 1815 O O . PRO B 1 105 ? 8.741 22.974 58.972 1.00 25.59 84 PRO B O 1
ATOM 1819 N N . ALA B 1 106 ? 10.284 21.376 58.670 1.00 19.40 85 ALA B N 1
ATOM 1820 C CA . ALA B 1 106 ? 11.312 22.294 58.215 1.00 19.44 85 ALA B CA 1
ATOM 1821 C C . ALA B 1 106 ? 11.232 22.550 56.721 1.00 21.36 85 ALA B C 1
ATOM 1822 O O . ALA B 1 106 ? 11.977 23.392 56.211 1.00 23.99 85 ALA B O 1
ATOM 1824 N N . ARG B 1 107 ? 10.360 21.823 56.022 1.00 21.50 86 ARG B N 1
ATOM 1825 C CA . ARG B 1 107 ? 10.212 21.925 54.568 1.00 22.84 86 ARG B CA 1
ATOM 1826 C C . ARG B 1 107 ? 11.524 21.618 53.850 1.00 23.59 86 ARG B C 1
ATOM 1827 O O . ARG B 1 107 ? 11.879 22.270 52.866 1.00 21.20 86 ARG B O 1
ATOM 1835 N N . LYS B 1 108 ? 12.241 20.606 54.321 1.00 19.35 87 LYS B N 1
ATOM 1836 C CA . LYS B 1 108 ? 13.521 20.257 53.719 1.00 17.85 87 LYS B CA 1
ATOM 1837 C C . LYS B 1 108 ? 13.469 18.865 53.107 1.00 18.13 87 LYS B C 1
ATOM 1838 O O . LYS B 1 108 ? 12.870 17.945 53.672 1.00 18.89 87 LYS B O 1
ATOM 1844 N N . VAL B 1 109 ? 14.102 18.725 51.939 1.00 17.53 88 VAL B N 1
ATOM 1845 C CA . VAL B 1 109 ? 14.220 17.464 51.222 1.00 16.89 88 VAL B CA 1
ATOM 1846 C C . VAL B 1 109 ? 15.708 17.212 51.000 1.00 15.80 88 VAL B C 1
ATOM 1847 O O . VAL B 1 109 ? 16.403 18.069 50.443 1.00 14.87 88 VAL B O 1
ATOM 1851 N N . VAL B 1 110 ? 16.200 16.054 51.440 1.00 13.76 89 VAL B N 1
ATOM 1852 C CA . VAL B 1 110 ? 17.601 15.664 51.259 1.00 15.19 89 VAL B CA 1
ATOM 1853 C C . VAL B 1 110 ? 17.657 14.609 50.165 1.00 13.47 89 VAL B C 1
ATOM 1854 O O . VAL B 1 110 ? 16.976 13.588 50.260 1.00 15.89 89 VAL B O 1
ATOM 1858 N N . LEU B 1 111 ? 18.499 14.821 49.141 1.00 10.29 90 LEU B N 1
ATOM 1859 C CA . LEU B 1 111 ? 18.571 13.867 48.042 1.00 14.58 90 LEU B CA 1
ATOM 1860 C C . LEU B 1 111 ? 20.020 13.510 47.732 1.00 12.94 90 LEU B C 1
ATOM 1861 O O . LEU B 1 111 ? 20.900 14.366 47.798 1.00 14.67 90 LEU B O 1
ATOM 1866 N N . HIS B 1 112 ? 20.256 12.233 47.418 1.00 12.40 91 HIS B N 1
ATOM 1867 C CA . HIS B 1 112 ? 21.541 11.742 46.924 1.00 15.47 91 HIS B CA 1
ATOM 1868 C C . HIS B 1 112 ? 21.459 11.730 45.402 1.00 14.94 91 HIS B C 1
ATOM 1869 O O . HIS B 1 112 ? 20.694 10.947 44.824 1.00 15.21 91 HIS B O 1
ATOM 1876 N N . ILE B 1 113 ? 22.218 12.627 44.762 1.00 10.80 92 ILE B N 1
ATOM 1877 C CA . ILE B 1 113 ? 22.091 12.939 43.344 1.00 17.23 92 ILE B CA 1
ATOM 1878 C C . ILE B 1 113 ? 23.328 12.447 42.610 1.00 13.99 92 ILE B C 1
ATOM 1879 O O . ILE B 1 113 ? 24.454 12.659 43.075 1.00 15.84 92 ILE B O 1
ATOM 1884 N N . GLU B 1 114 ? 23.117 11.843 41.443 1.00 16.75 93 GLU B N 1
ATOM 1885 C CA . GLU B 1 114 ? 24.180 11.598 40.476 1.00 18.66 93 GLU B CA 1
ATOM 1886 C C . GLU B 1 114 ? 24.051 12.576 39.312 1.00 16.00 93 GLU B C 1
ATOM 1887 O O . GLU B 1 114 ? 22.943 12.931 38.895 1.00 14.14 93 GLU B O 1
ATOM 1893 N N . GLY B 1 115 ? 25.195 13.048 38.816 1.00 16.43 94 GLY B N 1
ATOM 1894 C CA . GLY B 1 115 ? 25.210 13.924 37.664 1.00 15.18 94 GLY B CA 1
ATOM 1895 C C . GLY B 1 115 ? 26.130 13.330 36.611 1.00 17.95 94 GLY B C 1
ATOM 1896 O O . GLY B 1 115 ? 27.259 12.950 36.927 1.00 20.26 94 GLY B O 1
ATOM 1897 N N . LYS B 1 116 ? 25.647 13.183 35.382 1.00 17.01 95 LYS B N 1
ATOM 1898 C CA . LYS B 1 116 ? 26.449 12.600 34.309 1.00 19.09 95 LYS B CA 1
ATOM 1899 C C . LYS B 1 116 ? 26.227 13.398 33.035 1.00 22.26 95 LYS B C 1
ATOM 1900 O O . LYS B 1 116 ? 25.146 13.945 32.814 1.00 19.90 95 LYS B O 1
ATOM 1906 N N . GLY B 1 117 ? 27.241 13.445 32.182 1.00 23.99 96 GLY B N 1
ATOM 1907 C CA . GLY B 1 117 ? 27.061 14.167 30.936 1.00 18.31 96 GLY B CA 1
ATOM 1908 C C . GLY B 1 117 ? 28.309 14.133 30.094 1.00 25.00 96 GLY B C 1
ATOM 1909 O O . GLY B 1 117 ? 29.392 13.763 30.553 1.00 23.53 96 GLY B O 1
ATOM 1910 N N . ASP B 1 118 ? 28.133 14.521 28.834 1.00 23.13 97 ASP B N 1
ATOM 1911 C CA . ASP B 1 118 ? 29.250 14.709 27.921 1.00 23.20 97 ASP B CA 1
ATOM 1912 C C . ASP B 1 118 ? 29.713 16.157 28.026 1.00 18.91 97 ASP B C 1
ATOM 1913 O O . ASP B 1 118 ? 28.920 17.091 27.843 1.00 19.90 97 ASP B O 1
ATOM 1918 N N . SER B 1 119 ? 30.978 16.334 28.360 1.00 17.53 98 SER B N 1
ATOM 1919 C CA . SER B 1 119 ? 31.558 17.625 28.669 1.00 19.80 98 SER B CA 1
ATOM 1920 C C . SER B 1 119 ? 32.655 17.930 27.666 1.00 21.38 98 SER B C 1
ATOM 1921 O O . SER B 1 119 ? 33.018 17.092 26.838 1.00 22.56 98 SER B O 1
ATOM 1924 N N . LEU B 1 120 ? 33.214 19.129 27.808 1.00 20.94 99 LEU B N 1
ATOM 1925 C CA . LEU B 1 120 ? 34.341 19.542 26.977 1.00 22.00 99 LEU B CA 1
ATOM 1926 C C . LEU B 1 120 ? 35.522 18.586 27.111 1.00 26.24 99 LEU B C 1
ATOM 1927 O O . LEU B 1 120 ? 36.239 18.340 26.133 1.00 29.37 99 LEU B O 1
ATOM 1932 N N . VAL B 1 121 ? 35.759 18.047 28.309 1.00 22.78 100 VAL B N 1
ATOM 1933 C CA . VAL B 1 121 ? 36.920 17.183 28.513 1.00 26.20 100 VAL B CA 1
ATOM 1934 C C . VAL B 1 121 ? 36.545 15.711 28.380 1.00 24.05 100 VAL B C 1
ATOM 1935 O O . VAL B 1 121 ? 37.352 14.828 28.686 1.00 25.98 100 VAL B O 1
ATOM 1939 N N . GLY B 1 122 ? 35.329 15.435 27.926 1.00 21.37 101 GLY B N 1
ATOM 1940 C CA . GLY B 1 122 ? 34.868 14.076 27.727 1.00 24.75 101 GLY B CA 1
ATOM 1941 C C . GLY B 1 122 ? 33.750 13.695 28.668 1.00 24.80 101 GLY B C 1
ATOM 1942 O O . GLY B 1 122 ? 33.043 14.538 29.232 1.00 23.09 101 GLY B O 1
ATOM 1943 N N . ARG B 1 123 ? 33.580 12.385 28.851 1.00 24.74 102 ARG B N 1
ATOM 1944 C CA . ARG B 1 123 ? 32.561 11.872 29.755 1.00 28.58 102 ARG B CA 1
ATOM 1945 C C . ARG B 1 123 ? 32.871 12.300 31.182 1.00 22.65 102 ARG B C 1
ATOM 1946 O O . ARG B 1 123 ? 34.013 12.193 31.643 1.00 24.71 102 ARG B O 1
ATOM 1954 N N . PHE B 1 124 ? 31.857 12.819 31.877 1.00 23.18 103 PHE B N 1
ATOM 1955 C CA . PHE B 1 124 ? 32.076 13.352 33.213 1.00 18.42 103 PHE B CA 1
ATOM 1956 C C . PHE B 1 124 ? 30.963 12.886 34.137 1.00 22.23 103 PHE B C 1
ATOM 1957 O O . PHE B 1 124 ? 29.786 13.060 33.819 1.00 20.62 103 PHE B O 1
ATOM 1965 N N . GLU B 1 125 ? 31.332 12.318 35.282 1.00 18.35 104 GLU B N 1
ATOM 1966 C CA . GLU B 1 125 ? 30.342 11.841 36.238 1.00 20.19 104 GLU B CA 1
ATOM 1967 C C . GLU B 1 125 ? 30.706 12.330 37.627 1.00 20.46 104 GLU B C 1
ATOM 1968 O O . GLU B 1 125 ? 31.881 12.336 38.005 1.00 18.82 104 GLU B O 1
ATOM 1974 N N . THR B 1 126 ? 29.688 12.737 38.383 1.00 14.29 105 THR B N 1
ATOM 1975 C CA . THR B 1 126 ? 29.901 13.187 39.747 1.00 17.97 105 THR B CA 1
ATOM 1976 C C . THR B 1 126 ? 28.628 12.905 40.533 1.00 14.91 105 THR B C 1
ATOM 1977 O O . THR B 1 126 ? 27.667 12.339 40.009 1.00 15.12 105 THR B O 1
ATOM 1981 N N . GLU B 1 127 ? 28.649 13.247 41.815 1.00 18.26 106 GLU B N 1
ATOM 1982 C CA . GLU B 1 127 ? 27.470 13.062 42.640 1.00 14.05 106 GLU B CA 1
ATOM 1983 C C . GLU B 1 127 ? 27.495 14.097 43.749 1.00 12.59 106 GLU B C 1
ATOM 1984 O O . GLU B 1 127 ? 28.523 14.736 44.007 1.00 14.95 106 GLU B O 1
ATOM 1990 N N . TYR B 1 128 ? 26.334 14.263 44.391 1.00 14.59 107 TYR B N 1
ATOM 1991 C CA . TYR B 1 128 ? 26.150 15.275 45.417 1.00 15.37 107 TYR B CA 1
ATOM 1992 C C . TYR B 1 128 ? 25.166 14.763 46.449 1.00 11.35 107 TYR B C 1
ATOM 1993 O O . TYR B 1 128 ? 24.409 13.828 46.194 1.00 13.72 107 TYR B O 1
ATOM 2002 N N . VAL B 1 129 ? 25.160 15.424 47.603 1.00 13.96 108 VAL B N 1
ATOM 2003 C CA . VAL B 1 129 ? 23.969 15.492 48.444 1.00 10.46 108 VAL B CA 1
ATOM 2004 C C . VAL B 1 129 ? 23.371 16.878 48.256 1.00 12.82 108 VAL B C 1
ATOM 2005 O O . VAL B 1 129 ? 24.063 17.886 48.456 1.00 13.93 108 VAL B O 1
ATOM 2009 N N . TYR B 1 130 ? 22.098 16.937 47.885 1.00 13.33 109 TYR B N 1
ATOM 2010 C CA . TYR B 1 130 ? 21.331 18.179 47.913 1.00 13.41 109 TYR B CA 1
ATOM 2011 C C . TYR B 1 130 ? 20.446 18.205 49.154 1.00 13.94 109 TYR B C 1
ATOM 2012 O O . TYR B 1 130 ? 19.812 17.203 49.487 1.00 15.63 109 TYR B O 1
ATOM 2021 N N . ILE B 1 131 ? 20.388 19.355 49.816 1.00 16.24 110 ILE B N 1
ATOM 2022 C CA . ILE B 1 131 ? 19.384 19.621 50.844 1.00 13.93 110 ILE B CA 1
ATOM 2023 C C . ILE B 1 131 ? 18.635 20.875 50.415 1.00 13.73 110 ILE B C 1
ATOM 2024 O O . ILE B 1 131 ? 19.207 21.972 50.381 1.00 15.73 110 ILE B O 1
ATOM 2029 N N . LEU B 1 132 ? 17.369 20.714 50.068 1.00 16.74 111 LEU B N 1
ATOM 2030 C CA . LEU B 1 132 ? 16.588 21.777 49.453 1.00 14.76 111 LEU B CA 1
ATOM 2031 C C . LEU B 1 132 ? 15.510 22.190 50.440 1.00 17.25 111 LEU B C 1
ATOM 2032 O O . LEU B 1 132 ? 14.724 21.347 50.883 1.00 19.67 111 LEU B O 1
ATOM 2037 N N . GLN B 1 133 ? 15.502 23.465 50.806 1.00 19.63 112 GLN B N 1
ATOM 2038 C CA . GLN B 1 133 ? 14.427 24.017 51.616 1.00 23.25 112 GLN B CA 1
ATOM 2039 C C . GLN B 1 133 ? 13.441 24.750 50.718 1.00 25.96 112 GLN B C 1
ATOM 2040 O O . GLN B 1 133 ? 13.827 25.647 49.964 1.00 26.39 112 GLN B O 1
ATOM 2046 N N . ILE B 1 134 ? 12.173 24.369 50.823 1.00 27.72 113 ILE B N 1
ATOM 2047 C CA . ILE B 1 134 ? 11.086 24.879 49.999 1.00 25.81 113 ILE B CA 1
ATOM 2048 C C . ILE B 1 134 ? 10.361 25.974 50.767 1.00 31.90 113 ILE B C 1
ATOM 2049 O O . ILE B 1 134 ? 10.261 25.934 52.001 1.00 29.87 113 ILE B O 1
ATOM 2054 N N . ASN B 1 135 ? 9.829 26.958 50.035 1.00 32.33 114 ASN B N 1
ATOM 2055 C CA . ASN B 1 135 ? 9.079 28.027 50.685 1.00 32.10 114 ASN B CA 1
ATOM 2056 C C . ASN B 1 135 ? 7.751 27.504 51.239 1.00 33.88 114 ASN B C 1
ATOM 2057 O O . ASN B 1 135 ? 7.346 26.358 51.011 1.00 32.41 114 ASN B O 1
ATOM 2062 N N . GLU B 1 136 ? 7.062 28.370 51.992 1.00 35.50 115 GLU B N 1
ATOM 2063 C CA . GLU B 1 136 ? 5.816 27.950 52.627 1.00 37.52 115 GLU B CA 1
ATOM 2064 C C . GLU B 1 136 ? 4.746 27.594 51.599 1.00 38.35 115 GLU B C 1
ATOM 2065 O O . GLU B 1 136 ? 3.881 26.747 51.867 1.00 39.34 115 GLU B O 1
ATOM 2071 N N . GLU B 1 137 ? 4.797 28.204 50.413 1.00 40.69 116 GLU B N 1
ATOM 2072 C CA . GLU B 1 137 ? 3.843 27.870 49.365 1.00 38.04 116 GLU B CA 1
ATOM 2073 C C . GLU B 1 137 ? 4.070 26.482 48.788 1.00 40.80 116 GLU B C 1
ATOM 2074 O O . GLU B 1 137 ? 3.210 25.992 48.048 1.00 39.12 116 GLU B O 1
ATOM 2080 N N . GLY B 1 138 ? 5.192 25.839 49.113 1.00 35.37 117 GLY B N 1
ATOM 2081 C CA . GLY B 1 138 ? 5.493 24.532 48.568 1.00 35.93 117 GLY B CA 1
ATOM 2082 C C . GLY B 1 138 ? 5.847 24.535 47.101 1.00 30.96 117 GLY B C 1
ATOM 2083 O O . GLY B 1 138 ? 5.738 23.496 46.447 1.00 32.19 117 GLY B O 1
ATOM 2084 N N . THR B 1 139 ? 6.292 25.672 46.567 1.00 29.84 118 THR B N 1
ATOM 2085 C CA . THR B 1 139 ? 6.443 25.837 45.131 1.00 31.81 118 THR B CA 1
ATOM 2086 C C . THR B 1 139 ? 7.852 26.164 44.664 1.00 33.45 118 THR B C 1
ATOM 2087 O O . THR B 1 139 ? 8.166 25.880 43.502 1.00 36.45 118 THR B O 1
ATOM 2091 N N . MET B 1 140 ? 8.706 26.754 45.502 1.00 31.29 119 MET B N 1
ATOM 2092 C CA . MET B 1 140 ? 10.030 27.142 45.029 1.00 30.62 119 MET B CA 1
ATOM 2093 C C . MET B 1 140 ? 11.101 26.890 46.086 1.00 28.94 119 MET B C 1
ATOM 2094 O O . MET B 1 140 ? 10.815 26.774 47.277 1.00 28.35 119 MET B O 1
ATOM 2099 N N . VAL B 1 141 ? 12.352 26.827 45.627 1.00 29.78 120 VAL B N 1
ATOM 2100 C CA . VAL B 1 141 ? 13.487 26.531 46.498 1.00 29.72 120 VAL B CA 1
ATOM 2101 C C . VAL B 1 141 ? 13.996 27.810 47.148 1.00 29.42 120 VAL B C 1
ATOM 2102 O O . VAL B 1 141 ? 14.320 28.789 46.466 1.00 29.54 120 VAL B O 1
ATOM 2106 N N . GLU B 1 142 ? 14.092 27.792 48.480 1.00 28.85 121 GLU B N 1
ATOM 2107 C CA . GLU B 1 142 ? 14.506 28.940 49.269 1.00 26.97 121 GLU B CA 1
ATOM 2108 C C . GLU B 1 142 ? 15.928 28.817 49.802 1.00 28.17 121 GLU B C 1
ATOM 2109 O O . GLU B 1 142 ? 16.556 29.835 50.112 1.00 27.86 121 GLU B O 1
ATOM 2115 N N . ASP B 1 143 ? 16.435 27.598 49.939 1.00 24.84 122 ASP B N 1
ATOM 2116 C CA . ASP B 1 143 ? 17.804 27.353 50.350 1.00 26.80 122 ASP B CA 1
ATOM 2117 C C . ASP B 1 143 ? 18.284 26.156 49.554 1.00 21.10 122 ASP B C 1
ATOM 2118 O O . ASP B 1 143 ? 17.600 25.132 49.519 1.00 23.52 122 ASP B O 1
ATOM 2123 N N . PHE B 1 144 ? 19.433 26.295 48.907 1.00 21.72 123 PHE B N 1
ATOM 2124 C CA . PHE B 1 144 ? 19.985 25.260 48.039 1.00 18.77 123 PHE B CA 1
ATOM 2125 C C . PHE B 1 144 ? 21.355 24.871 48.587 1.00 19.48 123 PHE B C 1
ATOM 2126 O O . PHE B 1 144 ? 22.369 25.498 48.260 1.00 17.07 123 PHE B O 1
ATOM 2134 N N . PHE B 1 145 ? 21.379 23.821 49.405 1.00 13.97 124 PHE B N 1
ATOM 2135 C CA . PHE B 1 145 ? 22.607 23.265 49.967 1.00 15.03 124 PHE B CA 1
ATOM 2136 C C . PHE B 1 145 ? 23.084 22.149 49.046 1.00 14.42 124 PHE B C 1
ATOM 2137 O O . PHE B 1 145 ? 22.288 21.292 48.646 1.00 15.45 124 PHE B O 1
ATOM 2145 N N . GLN B 1 146 ? 24.365 22.167 48.693 1.00 15.68 125 GLN B N 1
ATOM 2146 C CA . GLN B 1 146 ? 24.920 21.025 47.982 1.00 14.40 125 GLN B CA 1
ATOM 2147 C C . GLN B 1 146 ? 26.289 20.681 48.539 1.00 16.06 125 GLN B C 1
ATOM 2148 O O . GLN B 1 146 ? 27.069 21.560 48.921 1.00 17.31 125 GLN B O 1
ATOM 2154 N N . PHE B 1 147 ? 26.562 19.381 48.587 1.00 14.03 126 PHE B N 1
ATOM 2155 C CA . PHE B 1 147 ? 27.830 18.835 49.046 1.00 14.57 126 PHE B CA 1
ATOM 2156 C C . PHE B 1 147 ? 28.277 17.950 47.894 1.00 13.09 126 PHE B C 1
ATOM 2157 O O . PHE B 1 147 ? 27.601 16.971 47.581 1.00 11.52 126 PHE B O 1
ATOM 2165 N N . ALA B 1 148 ? 29.357 18.330 47.218 1.00 13.18 127 ALA B N 1
ATOM 2166 C CA . ALA B 1 148 ? 29.759 17.688 45.971 1.00 14.19 127 ALA B CA 1
ATOM 2167 C C . ALA B 1 148 ? 30.913 16.713 46.191 1.00 16.55 127 ALA B C 1
ATOM 2168 O O . ALA B 1 148 ? 31.641 16.768 47.192 1.00 14.96 127 ALA B O 1
ATOM 2170 N N . ASP B 1 149 ? 31.059 15.804 45.235 1.00 13.99 128 ASP B N 1
ATOM 2171 C CA . ASP B 1 149 ? 32.222 14.925 45.177 1.00 16.80 128 ASP B CA 1
ATOM 2172 C C . ASP B 1 149 ? 33.470 15.759 44.918 1.00 18.89 128 ASP B C 1
ATOM 2173 O O . ASP B 1 149 ? 33.596 16.371 43.859 1.00 17.42 128 ASP B O 1
ATOM 2178 N N . SER B 1 150 ? 34.413 15.747 45.862 1.00 15.54 129 SER B N 1
ATOM 2179 C CA . SER B 1 150 ? 35.617 16.568 45.765 1.00 16.30 129 SER B CA 1
ATOM 2180 C C . SER B 1 150 ? 36.865 15.779 45.400 1.00 16.72 129 SER B C 1
ATOM 2181 O O . SER B 1 150 ? 37.977 16.312 45.539 1.00 18.10 129 SER B O 1
ATOM 2184 N N . ALA B 1 151 ? 36.729 14.527 44.961 1.00 16.10 130 ALA B N 1
ATOM 2185 C CA . ALA B 1 151 ? 37.910 13.751 44.606 1.00 14.95 130 ALA B CA 1
ATOM 2186 C C . ALA B 1 151 ? 38.642 14.439 43.460 1.00 20.45 130 ALA B C 1
ATOM 2187 O O . ALA B 1 151 ? 38.019 15.028 42.576 1.00 16.54 130 ALA B O 1
ATOM 2189 N N . THR B 1 152 ? 39.973 14.382 43.492 1.00 16.04 131 THR B N 1
ATOM 2190 C CA . THR B 1 152 ? 40.755 15.010 42.434 1.00 21.72 131 THR B CA 1
ATOM 2191 C C . THR B 1 152 ? 40.574 14.244 41.128 1.00 20.28 131 THR B C 1
ATOM 2192 O O . THR B 1 152 ? 40.449 13.016 41.120 1.00 21.76 131 THR B O 1
ATOM 2196 N N . ARG B 1 153 ? 40.539 14.978 40.027 1.00 20.89 132 ARG B N 1
ATOM 2197 C CA . ARG B 1 153 ? 40.370 14.402 38.698 1.00 19.75 132 ARG B CA 1
ATOM 2198 C C . ARG B 1 153 ? 41.542 14.801 37.816 1.00 21.20 132 ARG B C 1
ATOM 2199 O O . ARG B 1 153 ? 42.152 15.854 38.023 1.00 20.03 132 ARG B O 1
ATOM 2207 N N . ASP B 1 154 ? 41.843 13.960 36.820 1.00 23.29 133 ASP B N 1
ATOM 2208 C CA . ASP B 1 154 ? 42.845 14.303 35.817 1.00 23.37 133 ASP B CA 1
ATOM 2209 C C . ASP B 1 154 ? 42.238 15.298 34.823 1.00 25.49 133 ASP B C 1
ATOM 2210 O O . ASP B 1 154 ? 41.102 15.755 34.983 1.00 22.72 133 ASP B O 1
ATOM 2215 N N . ALA B 1 155 ? 42.999 15.652 33.776 1.00 26.93 134 ALA B N 1
ATOM 2216 C CA . ALA B 1 155 ? 42.553 16.676 32.835 1.00 28.27 134 ALA B CA 1
ATOM 2217 C C . ALA B 1 155 ? 41.296 16.269 32.072 1.00 30.06 134 ALA B C 1
ATOM 2218 O O . ALA B 1 155 ? 40.613 17.138 31.525 1.00 29.50 134 ALA B O 1
ATOM 2220 N N . TRP B 1 156 ? 40.964 14.979 32.040 1.00 22.53 135 TRP B N 1
ATOM 2221 C CA . TRP B 1 156 ? 39.780 14.493 31.344 1.00 26.89 135 TRP B CA 1
ATOM 2222 C C . TRP B 1 156 ? 38.664 14.102 32.305 1.00 24.89 135 TRP B C 1
ATOM 2223 O O . TRP B 1 156 ? 37.742 13.374 31.921 1.00 24.74 135 TRP B O 1
ATOM 2234 N N . GLY B 1 157 ? 38.724 14.587 33.545 1.00 25.23 136 GLY B N 1
ATOM 2235 C CA . GLY B 1 157 ? 37.638 14.396 34.482 1.00 23.36 136 GLY B CA 1
ATOM 2236 C C . GLY B 1 157 ? 37.599 13.050 35.159 1.00 23.81 136 GLY B C 1
ATOM 2237 O O . GLY B 1 157 ? 36.600 12.742 35.819 1.00 23.10 136 GLY B O 1
ATOM 2238 N N . LYS B 1 158 ? 38.652 12.247 35.021 1.00 18.74 137 LYS B N 1
ATOM 2239 C CA . LYS B 1 158 ? 38.700 10.885 35.524 1.00 19.61 137 LYS B CA 1
ATOM 2240 C C . LYS B 1 158 ? 39.396 10.824 36.882 1.00 23.67 137 LYS B C 1
ATOM 2241 O O . LYS B 1 158 ? 40.342 11.572 37.145 1.00 24.44 137 LYS B O 1
ATOM 2247 N N . LYS B 1 159 ? 38.920 9.925 37.743 1.00 22.02 138 LYS B N 1
ATOM 2248 C CA . LYS B 1 159 ? 39.524 9.686 39.048 1.00 22.90 138 LYS B CA 1
ATOM 2249 C C . LYS B 1 159 ? 40.721 8.748 38.922 1.00 23.90 138 LYS B C 1
ATOM 2250 O O . LYS B 1 159 ? 40.874 8.031 37.928 1.00 25.18 138 LYS B O 1
ATOM 2256 N N . ILE B 1 160 ? 41.543 8.708 39.976 1.00 22.20 139 ILE B N 1
ATOM 2257 C CA . ILE B 1 160 ? 42.803 7.955 39.903 1.00 23.73 139 ILE B CA 1
ATOM 2258 C C . ILE B 1 160 ? 42.556 6.469 39.662 1.00 25.79 139 ILE B C 1
ATOM 2259 O O . ILE B 1 160 ? 43.362 5.793 39.002 1.00 22.42 139 ILE B O 1
ATOM 2264 N N . GLU B 1 161 ? 41.451 5.929 40.191 1.00 24.40 140 GLU B N 1
ATOM 2265 C CA . GLU B 1 161 ? 41.150 4.521 39.977 1.00 24.19 140 GLU B CA 1
ATOM 2266 C C . GLU B 1 161 ? 40.920 4.200 38.505 1.00 27.29 140 GLU B C 1
ATOM 2267 O O . GLU B 1 161 ? 41.035 3.034 38.112 1.00 24.37 140 GLU B O 1
ATOM 2273 N N . ALA B 1 162 ? 40.621 5.204 37.682 1.00 25.30 141 ALA B N 1
ATOM 2274 C CA . ALA B 1 162 ? 40.372 5.002 36.262 1.00 24.77 141 ALA B CA 1
ATOM 2275 C C . ALA B 1 162 ? 41.627 5.197 35.412 1.00 26.75 141 ALA B C 1
ATOM 2276 O O . ALA B 1 162 ? 41.514 5.421 34.198 1.00 26.33 141 ALA B O 1
ATOM 2278 N N . HIS B 1 163 ? 42.814 5.086 36.022 1.00 21.87 142 HIS B N 1
ATOM 2279 C CA . HIS B 1 163 ? 44.053 5.461 35.346 1.00 25.94 142 HIS B CA 1
ATOM 2280 C C . HIS B 1 163 ? 44.241 4.688 34.047 1.00 23.62 142 HIS B C 1
ATOM 2281 O O . HIS B 1 163 ? 44.758 5.232 33.063 1.00 27.74 142 HIS B O 1
ATOM 2288 N N . PHE B 1 164 ? 43.826 3.424 34.021 1.00 24.66 143 PHE B N 1
ATOM 2289 C CA . PHE B 1 164 ? 44.042 2.581 32.855 1.00 27.56 143 PHE B CA 1
ATOM 2290 C C . PHE B 1 164 ? 42.828 2.466 31.939 1.00 30.09 143 PHE B C 1
ATOM 2291 O O . PHE B 1 164 ? 42.951 1.892 30.846 1.00 27.76 143 PHE B O 1
ATOM 2299 N N . SER B 1 165 ? 41.676 2.997 32.330 1.00 26.43 144 SER B N 1
ATOM 2300 C CA . SER B 1 165 ? 40.494 2.865 31.490 1.00 28.70 144 SER B CA 1
ATOM 2301 C C . SER B 1 165 ? 40.579 3.794 30.277 1.00 27.92 144 SER B C 1
ATOM 2302 O O . SER B 1 165 ? 41.340 4.765 30.251 1.00 23.29 144 SER B O 1
ATOM 2305 N N . ALA B 1 166 ? 39.785 3.482 29.256 1.00 27.03 145 ALA B N 1
ATOM 2306 C CA . ALA B 1 166 ? 39.784 4.305 28.053 1.00 28.19 145 ALA B CA 1
ATOM 2307 C C . ALA B 1 166 ? 39.229 5.697 28.356 1.00 34.71 145 ALA B C 1
ATOM 2308 O O . ALA B 1 166 ? 38.356 5.869 29.213 1.00 30.64 145 ALA B O 1
ATOM 2310 N N . ARG B 1 167 ? 39.760 6.705 27.659 1.00 30.53 146 ARG B N 1
ATOM 2311 C CA . ARG B 1 167 ? 39.305 8.084 27.834 1.00 34.51 146 ARG B CA 1
ATOM 2312 C C . ARG B 1 167 ? 38.099 8.314 26.931 1.00 38.48 146 ARG B C 1
ATOM 2313 O O . ARG B 1 167 ? 38.227 8.363 25.704 1.00 42.03 146 ARG B O 1
ATOM 2321 N N . ASN B 1 168 ? 36.929 8.459 27.545 1.00 42.68 147 ASN B N 1
ATOM 2322 C CA . ASN B 1 168 ? 35.661 8.555 26.831 1.00 41.91 147 ASN B CA 1
ATOM 2323 C C . ASN B 1 168 ? 34.982 9.904 27.080 1.00 37.50 147 ASN B C 1
ATOM 2324 O O . ASN B 1 168 ? 35.522 10.754 27.792 1.00 35.25 147 ASN B O 1
#

GO terms:
  GO:1900560 austinol biosynthetic process (P, IMP)
  GO:1900563 dehydroaustinol biosynthetic process (P, IMP)

InterPro domains:
  IPR050977 Fungal Meroterpenoid Biosynthesis Isomerase [PTHR39598] (16-174)

Foldseek 3Di:
DFDDQVLLVVLVVQLQAQLFVLPLVSNLVQEDQQAWEAEDDDDPPDDRIDGSVRCSVVSPCSNVWFPGKHKDAPPPFDWDADRVQSKIWGWIWMWGQTPQGTAIWIWIWIFHADRVSRHTRYTYIYTPCVRVVVVVVSVVVVVVVVD/DADPVLLVVQVVVLLQQLQVLPLVSNLVQADQQEWEAEDDCVVVDHRIDGSVVCSVVSPVSSQFFPGKHKDQDPPWDWDAPPVQSKIWTWIKMWGQGPLGTAIWIWIWIFHADPVSGHTRYTYIYIDPADADSSRHHPVCVPPDRD

B-factor: mean 26.57, std 9.13, range [10.29, 67.2]

Organism: Emericella nidulans (strain FGSC A4 / ATCC 38163 / CBS 112.46 / NRRL 194 / M139) (NCBI:txid227321)

Sequence (293 aa):
MPPTRDELLCTALNFVGQFAKLDVESVLSFMSPSCTLRSFPSSLGKPALQTKEESKADFQGLKDFFYNFQLRVKDGAEPVIDEPARKVVLHIEGKGDSLVGRFETEYVYILQINEEGTMVEDFFQFADSATRDAWGKKIEAHFSARNPPTRDELLCTALNFVGQFAKLDVESVLSFMSPSCTLRSFPSSLGKPALQTKEESKADFQGLKDFFYNFQLRVKDGAEPVIDEPARKVVLHIEGKGDSLVGRFETEYVYILQINEEGTMVEDFFQFADSATRDAWGKKIEAHFSARN

Nearest PDB structures (foldseek):
  5x9k-assembly1_B  TM=8.842E-01  e=7.728E-25  Aspergillus nidulans FGSC A4
  5wqf-assembly3_F  TM=9.203E-01  e=2.595E-14  Aspergillus terreus NIH2624
  5wqf-assembly2_B  TM=9.152E-01  e=1.269E-13  Aspergillus terreus NIH2624
  6u9i-assembly1_A  TM=9.341E-01  e=2.199E-13  Penicillium brevicompactum
  6u9i-assembly1_B  TM=9.222E-01  e=4.575E-13  Penicillium brevicompactum